Protein AF-A0A7L2A219-F1 (afdb_monomer_lite)

Sequence (289 aa):
SDNMPLPRRRSSFLGQQPSTSTAESSGPPGRRVSVGGGGSLSRPPGVYVGTVPTGGVSSLGTRVSRRALGISSVFLQGLRSSAAAVPLAPGLDKGRGLSYESLNGCLVEYIEKVRALEQVNQELEEHIRVYLDKKAASVGSWGALRESWEAIYHQVGEAVLENARLMLHTENIQACAEDFKDRYENEQPFRKAVEDEINSLYKVIDDANLTKMDLESQIESMKEELTLLSKNHEEDVKVLYKQLAGSQLEELDVPLGSGLDDILEKIRIHWERDIEKNRAETGALLRTK

Secondary structure (DSSP, 8-state):
---PPP-------------------------------------------PPPPP------------------TTTTSS-------PPPP----------HHHHHHHHHHHHHHHHHHHHHHHHHHHHHHHHHHHHHHHHTHHHHHHHHHHHHHHHHHHHHHHHHHHHHHHHHHHHHHHHHHHHHHHHHHHHHHHHHHHHHHHHHHHHHHHHHHHHHHHHHHHHHHHHHHHHHHHHHHHHHHHHHHHHHHHTT-S---S-HHHHHHHHHHHHHHHHHHHHHHHHHHTT--

Structure (mmCIF, N/CA/C/O backbone):
data_AF-A0A7L2A219-F1
#
_entry.id   AF-A0A7L2A219-F1
#
loop_
_atom_site.group_PDB
_atom_site.id
_atom_site.type_symbol
_atom_site.label_atom_id
_atom_site.label_alt_id
_atom_site.label_comp_id
_atom_site.label_asym_id
_atom_site.label_entity_id
_atom_site.label_seq_id
_atom_site.pdbx_PDB_ins_code
_atom_site.Cartn_x
_atom_site.Cartn_y
_atom_site.Cartn_z
_atom_site.occupancy
_atom_site.B_iso_or_equiv
_atom_site.auth_seq_id
_atom_site.auth_comp_id
_atom_site.auth_asym_id
_atom_site.auth_atom_id
_atom_site.pdbx_PDB_model_num
ATOM 1 N N . SER A 1 1 ? 12.551 -53.133 -21.343 1.00 49.19 1 SER A N 1
ATOM 2 C CA . SER A 1 1 ? 13.042 -51.745 -21.233 1.00 49.19 1 SER A CA 1
ATOM 3 C C . SER A 1 1 ? 12.241 -50.880 -22.197 1.00 49.19 1 SER A C 1
ATOM 5 O O . SER A 1 1 ? 12.762 -50.437 -23.206 1.00 49.19 1 SER A O 1
ATOM 7 N N . ASP A 1 2 ? 10.917 -50.815 -22.105 1.00 43.44 2 ASP A N 1
ATOM 8 C CA . ASP A 1 2 ? 10.122 -50.217 -21.022 1.00 43.44 2 ASP A CA 1
ATOM 9 C C . ASP A 1 2 ? 10.663 -48.855 -20.590 1.00 43.44 2 ASP A C 1
ATOM 11 O O . ASP A 1 2 ? 11.493 -48.781 -19.689 1.00 43.44 2 ASP A O 1
ATOM 15 N N . ASN A 1 3 ? 10.159 -47.777 -21.202 1.00 49.41 3 ASN A N 1
ATOM 16 C CA . ASN A 1 3 ? 9.619 -46.708 -20.369 1.00 49.41 3 ASN A CA 1
ATOM 17 C C . ASN A 1 3 ? 8.494 -45.912 -21.051 1.00 49.41 3 ASN A C 1
ATOM 19 O O . ASN A 1 3 ? 8.590 -45.484 -22.199 1.00 49.41 3 ASN A O 1
ATOM 23 N N . MET A 1 4 ? 7.421 -45.791 -20.273 1.00 58.75 4 MET A N 1
ATOM 24 C CA . MET A 1 4 ? 6.066 -45.318 -20.556 1.00 58.75 4 MET A CA 1
ATOM 25 C C . MET A 1 4 ? 5.937 -43.804 -20.828 1.00 58.75 4 MET A C 1
ATOM 27 O O . MET A 1 4 ? 6.770 -43.024 -20.366 1.00 58.75 4 MET A O 1
ATOM 31 N N . PRO A 1 5 ? 4.820 -43.361 -21.444 1.00 54.22 5 PRO A N 1
ATOM 32 C CA . PRO A 1 5 ? 4.354 -41.981 -21.380 1.00 54.22 5 PRO A CA 1
ATOM 33 C C . PRO A 1 5 ? 3.505 -41.756 -20.111 1.00 54.22 5 PRO A C 1
ATOM 35 O O . PRO A 1 5 ? 2.669 -42.590 -19.757 1.00 54.22 5 PRO A O 1
ATOM 38 N N . LEU A 1 6 ? 3.673 -40.620 -19.427 1.00 58.94 6 LEU A N 1
ATOM 39 C CA . LEU A 1 6 ? 2.836 -40.245 -18.279 1.00 58.94 6 LEU A CA 1
ATOM 40 C C . LEU A 1 6 ? 1.664 -39.331 -18.694 1.00 58.94 6 LEU A C 1
ATOM 42 O O . LEU A 1 6 ? 1.884 -38.359 -19.419 1.00 58.94 6 LEU A O 1
ATOM 46 N N . PRO A 1 7 ? 0.429 -39.589 -18.211 1.00 54.53 7 PRO A N 1
ATOM 47 C CA . PRO A 1 7 ? -0.741 -38.750 -18.452 1.00 54.53 7 PRO A CA 1
ATOM 48 C C . PRO A 1 7 ? -1.189 -37.929 -17.219 1.00 54.53 7 PRO A C 1
ATOM 50 O O . PRO A 1 7 ? -0.945 -38.306 -16.078 1.00 54.53 7 PRO A O 1
ATOM 53 N N . ARG A 1 8 ? -2.012 -36.900 -17.500 1.00 43.03 8 ARG A N 1
ATOM 54 C CA . ARG A 1 8 ? -3.036 -36.241 -16.646 1.00 43.03 8 ARG A CA 1
ATOM 55 C C . ARG A 1 8 ? -2.591 -35.410 -15.424 1.00 43.03 8 ARG A C 1
ATOM 57 O O . ARG A 1 8 ? -2.118 -35.949 -14.436 1.00 43.03 8 ARG A O 1
ATOM 64 N N . ARG A 1 9 ? -3.112 -34.172 -15.360 1.00 42.66 9 ARG A N 1
ATOM 65 C CA . ARG A 1 9 ? -4.233 -33.827 -14.451 1.00 42.66 9 ARG A CA 1
ATOM 66 C C . ARG A 1 9 ? -4.946 -32.524 -14.848 1.00 42.66 9 ARG A C 1
ATOM 68 O O . ARG A 1 9 ? -4.354 -31.457 -14.891 1.00 42.66 9 ARG A O 1
ATOM 75 N N . ARG A 1 10 ? -6.254 -32.654 -15.102 1.00 39.31 10 ARG A N 1
ATOM 76 C CA . ARG A 1 10 ? -7.272 -31.605 -14.936 1.00 39.31 10 ARG A CA 1
ATOM 77 C C . ARG A 1 10 ? -7.527 -31.428 -13.436 1.00 39.31 10 ARG A C 1
ATOM 79 O O . ARG A 1 10 ? -7.616 -32.432 -12.729 1.00 39.31 10 ARG A O 1
ATOM 86 N N . SER A 1 11 ? -7.785 -30.202 -12.999 1.00 38.34 11 SER A N 1
ATOM 87 C CA . SER A 1 11 ? -8.568 -29.929 -11.793 1.00 38.34 11 SER A CA 1
ATOM 88 C C . SER A 1 11 ? -9.613 -28.868 -12.111 1.00 38.34 11 SER A C 1
ATOM 90 O O . SER A 1 11 ? -9.296 -27.765 -12.544 1.00 38.34 11 SER A O 1
ATOM 92 N N . SER A 1 12 ? -10.865 -29.260 -11.924 1.00 38.16 12 SER A N 1
ATOM 93 C CA . SER A 1 12 ? -12.080 -28.458 -11.982 1.00 38.16 12 SER A CA 1
ATOM 94 C C . SER A 1 12 ? -12.662 -28.373 -10.572 1.00 38.16 12 SER A C 1
ATOM 96 O O . SER A 1 12 ? -12.840 -29.416 -9.950 1.00 38.16 12 SER A O 1
ATOM 98 N N . PHE A 1 13 ? -12.979 -27.164 -10.120 1.00 39.31 13 PHE A N 1
ATOM 99 C CA . PHE A 1 13 ? -13.828 -26.800 -8.971 1.00 39.31 13 PHE A CA 1
ATOM 100 C C . PHE A 1 13 ? -14.342 -25.394 -9.337 1.00 39.31 13 PHE A C 1
ATOM 102 O O . PHE A 1 13 ? -13.512 -24.531 -9.596 1.00 39.31 13 PHE A O 1
ATOM 109 N N . LEU A 1 14 ? -15.603 -25.083 -9.657 1.00 35.38 14 LEU A N 1
ATOM 110 C CA . LEU A 1 14 ? -16.954 -25.422 -9.176 1.00 35.38 14 LEU A CA 1
ATOM 111 C C . LEU A 1 14 ? -17.318 -24.810 -7.808 1.00 35.38 14 LEU A C 1
ATOM 113 O O . LEU A 1 14 ? -16.774 -25.224 -6.792 1.00 35.38 14 LEU A O 1
ATOM 117 N N . GLY A 1 15 ? -18.312 -23.905 -7.828 1.00 32.81 15 GLY A N 1
ATOM 118 C CA . GLY A 1 15 ? -19.103 -23.428 -6.678 1.00 32.81 15 GLY A CA 1
ATOM 119 C C . GLY A 1 15 ? -18.994 -21.911 -6.466 1.00 32.81 15 GLY A C 1
ATOM 120 O O . GLY A 1 15 ? -17.980 -21.446 -5.976 1.00 32.81 15 GLY A O 1
ATOM 121 N N . GLN A 1 16 ? -19.882 -21.087 -7.032 1.00 35.78 16 GLN A N 1
ATOM 122 C CA . GLN A 1 16 ? -21.224 -20.699 -6.542 1.00 35.78 16 GLN A CA 1
ATOM 123 C C . GLN A 1 16 ? -21.232 -19.350 -5.786 1.00 35.78 16 GLN A C 1
ATOM 125 O O . GLN A 1 16 ? -20.790 -19.238 -4.652 1.00 35.78 16 GLN A O 1
ATOM 130 N N . GLN A 1 17 ? -21.796 -18.344 -6.460 1.00 36.66 17 GLN A N 1
ATOM 131 C CA . GLN A 1 17 ? -22.670 -17.281 -5.919 1.00 36.66 17 GLN A CA 1
ATOM 132 C C . GLN A 1 17 ? -23.952 -17.933 -5.327 1.00 36.66 17 GLN A C 1
ATOM 134 O O . GLN A 1 17 ? -24.254 -19.042 -5.790 1.00 36.66 17 GLN A O 1
ATOM 139 N N . PRO A 1 18 ? -24.748 -17.314 -4.407 1.00 45.62 18 PRO A N 1
ATOM 140 C CA . PRO A 1 18 ? -25.423 -16.031 -4.693 1.00 45.62 18 PRO A CA 1
ATOM 141 C C . PRO A 1 18 ? -25.870 -15.100 -3.521 1.00 45.62 18 PRO A C 1
ATOM 143 O O . PRO A 1 18 ? -26.105 -15.520 -2.397 1.00 45.62 18 PRO A O 1
ATOM 146 N N . SER A 1 19 ? -26.030 -13.815 -3.886 1.00 31.44 19 SER A N 1
ATOM 147 C CA . SER A 1 19 ? -27.040 -12.787 -3.515 1.00 31.44 19 SER A CA 1
ATOM 148 C C . SER A 1 19 ? -27.678 -12.698 -2.113 1.00 31.44 19 SER A C 1
ATOM 150 O O . SER A 1 19 ? -28.357 -13.633 -1.712 1.00 31.44 19 SER A O 1
ATOM 152 N N . THR A 1 20 ? -27.734 -11.471 -1.557 1.00 33.09 20 THR A N 1
ATOM 153 C CA . THR A 1 20 ? -28.973 -10.821 -1.050 1.00 33.09 20 THR A CA 1
ATOM 154 C C . THR A 1 20 ? -28.862 -9.285 -1.008 1.00 33.09 20 THR A C 1
ATOM 156 O O . THR A 1 20 ? -27.789 -8.715 -0.855 1.00 33.09 20 THR A O 1
ATOM 159 N N . SER A 1 21 ? -30.027 -8.667 -1.193 1.00 31.08 21 SER A N 1
ATOM 160 C CA . SER A 1 21 ? -30.441 -7.267 -1.387 1.00 31.08 21 SER A CA 1
ATOM 161 C C . SER A 1 21 ? -30.595 -6.401 -0.126 1.00 31.08 21 SER A C 1
ATOM 163 O O . SER A 1 21 ? -30.898 -6.975 0.910 1.00 31.08 21 SER A O 1
ATOM 165 N N . THR A 1 22 ? -30.576 -5.060 -0.290 1.00 32.56 22 THR A N 1
ATOM 166 C CA . THR A 1 22 ? -31.539 -4.014 0.201 1.00 32.56 22 THR A CA 1
ATOM 167 C C . THR A 1 22 ? -30.892 -2.622 0.010 1.00 32.56 22 THR A C 1
ATOM 169 O O . THR A 1 22 ? -29.730 -2.465 0.361 1.00 32.56 22 THR A O 1
ATOM 172 N N . ALA A 1 23 ? -31.461 -1.685 -0.773 1.00 32.34 23 ALA A N 1
ATOM 173 C CA . ALA A 1 23 ? -32.375 -0.591 -0.352 1.00 32.34 23 ALA A CA 1
ATOM 174 C C . ALA A 1 23 ? -31.781 0.259 0.803 1.00 32.34 23 ALA A C 1
ATOM 176 O O . ALA A 1 23 ? -31.294 -0.315 1.761 1.00 32.34 23 ALA A O 1
ATOM 177 N N . GLU A 1 24 ? -31.756 1.593 0.866 1.00 28.70 24 GLU A N 1
ATOM 178 C CA . GLU A 1 24 ? -32.421 2.723 0.203 1.00 28.70 24 GLU A CA 1
ATOM 179 C C . GLU A 1 24 ? -31.761 4.026 0.754 1.00 28.70 24 GLU A C 1
ATOM 181 O O . GLU A 1 24 ? -30.961 3.964 1.684 1.00 28.70 24 GLU A O 1
ATOM 186 N N . SER A 1 25 ? -32.191 5.199 0.264 1.00 32.38 25 SER A N 1
ATOM 187 C CA . SER A 1 25 ? -32.204 6.498 0.984 1.00 32.38 25 SER A CA 1
ATOM 188 C C . SER A 1 25 ? -30.995 7.464 0.909 1.00 32.38 25 SER A C 1
ATOM 190 O O . SER A 1 25 ? -30.098 7.483 1.743 1.00 32.38 25 SER A O 1
ATOM 192 N N . SER A 1 26 ? -31.096 8.368 -0.076 1.00 31.62 26 SER A N 1
ATOM 193 C CA . SER A 1 26 ? -31.084 9.850 0.010 1.00 31.62 26 SER A CA 1
ATOM 194 C C . SER A 1 26 ? -30.249 10.631 1.046 1.00 31.62 26 SER A C 1
ATOM 196 O O . SER A 1 26 ? -30.453 10.499 2.248 1.00 31.62 26 SER A O 1
ATOM 198 N N . GLY A 1 27 ? -29.552 11.671 0.549 1.00 32.41 27 GLY A N 1
ATOM 199 C CA . GLY A 1 27 ? -29.459 12.988 1.214 1.00 32.41 27 GLY A CA 1
ATOM 200 C C . GLY A 1 27 ? -28.047 13.604 1.331 1.00 32.41 27 GLY A C 1
ATOM 201 O O . GLY A 1 27 ? -27.157 12.926 1.825 1.00 32.41 27 GLY A O 1
ATOM 202 N N . PRO A 1 28 ? -27.812 14.871 0.909 1.00 52.44 28 PRO A N 1
ATOM 203 C CA . PRO A 1 28 ? -26.483 15.505 0.805 1.00 52.44 28 PRO A CA 1
ATOM 204 C C . PRO A 1 28 ? -26.100 16.294 2.082 1.00 52.44 28 PRO A C 1
ATOM 206 O O . PRO A 1 28 ? -26.953 16.493 2.947 1.00 52.44 28 PRO A O 1
ATOM 209 N N . PRO A 1 29 ? -24.850 16.791 2.228 1.00 49.16 29 PRO A N 1
ATOM 210 C CA . PRO A 1 29 ? -24.547 18.185 1.839 1.00 49.16 29 PRO A CA 1
ATOM 211 C C . PRO A 1 29 ? -23.088 18.364 1.327 1.00 49.16 29 PRO A C 1
ATOM 213 O O . PRO A 1 29 ? -22.220 17.532 1.533 1.00 49.16 29 PRO A O 1
ATOM 216 N N . GLY A 1 30 ? -22.740 19.393 0.553 1.00 32.12 30 GLY A N 1
ATOM 217 C CA . GLY A 1 30 ? -22.426 20.710 1.111 1.00 32.12 30 GLY A CA 1
ATOM 218 C C . GLY A 1 30 ? -20.952 21.098 0.908 1.00 32.12 30 GLY A C 1
ATOM 219 O O . GLY A 1 30 ? -20.111 20.868 1.764 1.00 32.12 30 GLY A O 1
ATOM 220 N N . ARG A 1 31 ? -20.666 21.717 -0.242 1.00 33.47 31 ARG A N 1
ATOM 221 C CA . ARG A 1 31 ? -19.820 22.914 -0.438 1.00 33.47 31 ARG A CA 1
ATOM 222 C C . ARG A 1 31 ? -18.781 23.241 0.659 1.00 33.47 31 ARG A C 1
ATOM 224 O O . ARG A 1 31 ? -19.144 23.777 1.703 1.00 33.47 31 ARG A O 1
ATOM 231 N N . ARG A 1 32 ? -17.482 23.152 0.331 1.00 33.84 32 ARG A N 1
ATOM 232 C CA . ARG A 1 32 ? -16.449 24.048 0.890 1.00 33.84 32 ARG A CA 1
ATOM 233 C C . ARG A 1 32 ? -15.456 24.530 -0.162 1.00 33.84 32 ARG A C 1
ATOM 235 O O . ARG A 1 32 ? -15.141 23.856 -1.133 1.00 33.84 32 ARG A O 1
ATOM 242 N N . VAL A 1 33 ? -15.081 25.779 0.066 1.00 34.16 33 VAL A N 1
ATOM 243 C CA . VAL A 1 33 ? -14.368 26.726 -0.782 1.00 34.16 33 VAL A CA 1
ATOM 244 C C . VAL A 1 33 ? -12.855 26.613 -0.572 1.00 34.16 33 VAL A C 1
ATOM 246 O O . VAL A 1 33 ? -12.388 26.311 0.521 1.00 34.16 33 VAL A O 1
ATOM 249 N N . SER A 1 34 ? -12.143 26.896 -1.660 1.00 32.81 34 SER A N 1
ATOM 250 C CA . SER A 1 34 ? -10.712 27.177 -1.812 1.00 32.81 34 SER A CA 1
ATOM 251 C C . SER A 1 34 ? -10.078 28.041 -0.712 1.00 32.81 34 SER A C 1
ATOM 253 O O . SER A 1 34 ? -10.647 29.066 -0.351 1.00 32.81 34 SER A O 1
ATOM 255 N N . VAL A 1 35 ? -8.846 27.709 -0.308 1.00 37.44 35 VAL A N 1
ATOM 256 C CA . VAL A 1 35 ? -7.780 28.677 0.019 1.00 37.44 35 VAL A CA 1
ATOM 257 C C . VAL A 1 35 ? -6.446 28.065 -0.418 1.00 37.44 35 VAL A C 1
ATOM 259 O O . VAL A 1 35 ? -6.169 26.899 -0.148 1.00 37.44 35 VAL A O 1
ATOM 262 N N . GLY A 1 36 ? -5.665 28.855 -1.157 1.00 30.70 36 GLY A N 1
ATOM 263 C CA . GLY A 1 36 ? -4.431 28.443 -1.812 1.00 30.70 36 GLY A CA 1
ATOM 264 C C . GLY A 1 36 ? -3.185 28.402 -0.928 1.00 30.70 36 GLY A C 1
ATOM 265 O O . GLY A 1 36 ? -3.208 28.680 0.266 1.00 30.70 36 GLY A O 1
ATOM 266 N N . GLY A 1 37 ? -2.069 28.097 -1.581 1.00 31.42 37 GLY A N 1
ATOM 267 C CA . GLY A 1 37 ? -0.732 28.182 -1.009 1.00 31.42 37 GLY A CA 1
ATOM 268 C C . GLY A 1 37 ? 0.285 27.731 -2.046 1.00 31.42 37 GLY A C 1
ATOM 269 O O . GLY A 1 37 ? 0.306 26.566 -2.428 1.00 31.42 37 GLY A O 1
ATOM 270 N N . GLY A 1 38 ? 1.053 28.686 -2.567 1.00 32.47 38 GLY A N 1
ATOM 271 C CA . GLY A 1 38 ?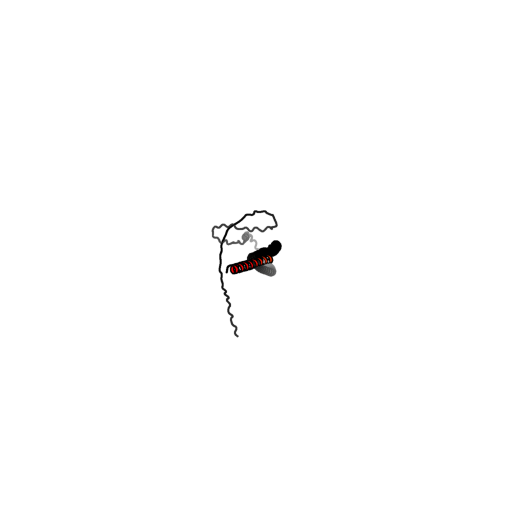 2.017 28.480 -3.639 1.00 32.47 38 GLY A CA 1
ATOM 272 C C . GLY A 1 38 ? 3.182 27.570 -3.252 1.00 32.47 38 GLY A C 1
ATOM 273 O O . GLY A 1 38 ? 3.611 27.515 -2.104 1.00 32.47 38 GLY A O 1
ATOM 274 N N . GLY A 1 39 ? 3.719 26.898 -4.265 1.00 32.38 39 GLY A N 1
ATOM 275 C CA . GLY A 1 39 ? 4.933 26.097 -4.186 1.00 32.38 39 GLY A CA 1
ATOM 276 C C . GLY A 1 39 ? 5.492 25.907 -5.587 1.00 32.38 39 GLY A C 1
ATOM 277 O O . GLY A 1 39 ? 5.216 24.917 -6.253 1.00 32.38 39 GLY A O 1
ATOM 278 N N . SER A 1 40 ? 6.217 26.911 -6.070 1.00 37.50 40 SER A N 1
ATOM 279 C CA . SER A 1 40 ? 6.933 26.889 -7.341 1.00 37.50 40 SER A CA 1
ATOM 280 C C . SER A 1 40 ? 8.267 26.164 -7.180 1.00 37.50 40 SER A C 1
ATOM 282 O O . SER A 1 40 ? 9.183 26.743 -6.599 1.00 37.50 40 SER A O 1
ATOM 284 N N . LEU A 1 41 ? 8.418 24.961 -7.740 1.00 34.66 41 LEU A N 1
ATOM 285 C CA . LEU A 1 41 ? 9.735 24.370 -7.997 1.00 34.66 41 LEU A CA 1
ATOM 286 C C . LEU A 1 41 ? 9.758 23.574 -9.315 1.00 34.66 41 LEU A C 1
ATOM 288 O O . LEU A 1 41 ? 9.002 22.632 -9.520 1.00 34.66 41 LEU A O 1
ATOM 292 N N . SER A 1 42 ? 10.681 24.012 -10.177 1.00 36.31 42 SER A N 1
ATOM 293 C CA . SER A 1 42 ? 11.410 23.304 -11.241 1.00 36.31 42 SER A CA 1
ATOM 294 C C . SER A 1 42 ? 10.656 22.516 -12.323 1.00 36.31 42 SER A C 1
ATOM 296 O O . SER A 1 42 ? 10.141 21.425 -12.091 1.00 36.31 42 SER A O 1
ATOM 298 N N . ARG A 1 43 ? 10.801 22.969 -13.577 1.00 35.28 43 ARG A N 1
ATOM 299 C CA . ARG A 1 43 ? 10.734 22.110 -14.769 1.00 35.28 43 ARG A CA 1
ATOM 300 C C . ARG A 1 43 ? 11.821 22.537 -15.776 1.00 35.28 43 ARG A C 1
ATOM 302 O O . ARG A 1 43 ? 11.860 23.717 -16.119 1.00 35.28 43 ARG A O 1
ATOM 309 N N . PRO A 1 44 ? 12.705 21.633 -16.244 1.00 49.72 44 PRO A N 1
ATOM 310 C CA . PRO A 1 44 ? 13.672 21.937 -17.302 1.00 49.72 44 PRO A CA 1
ATOM 311 C C . PRO A 1 44 ? 12.996 21.944 -18.692 1.00 49.72 44 PRO A C 1
ATOM 313 O O . PRO A 1 44 ? 11.910 21.372 -18.848 1.00 49.72 44 PRO A O 1
ATOM 316 N N . PRO A 1 45 ? 13.596 22.580 -19.718 1.00 42.22 45 PRO A N 1
ATOM 317 C CA . PRO A 1 45 ? 12.965 22.723 -21.024 1.00 42.22 45 PRO A CA 1
ATOM 318 C C . PRO A 1 45 ? 13.067 21.413 -21.818 1.00 42.22 45 PRO A C 1
ATOM 320 O O . PRO A 1 45 ? 14.135 21.018 -22.277 1.00 42.22 45 PRO A O 1
ATOM 323 N N . GLY A 1 46 ? 11.928 20.736 -21.966 1.00 39.06 46 GLY A N 1
ATOM 324 C CA . GLY A 1 46 ? 11.749 19.600 -22.864 1.00 39.06 46 GLY A CA 1
ATOM 325 C C . GLY A 1 46 ? 11.387 20.062 -24.275 1.00 39.06 46 GLY A C 1
ATOM 326 O O . GLY A 1 46 ? 10.572 20.966 -24.457 1.00 39.06 46 GLY A O 1
ATOM 327 N N . VAL A 1 47 ? 12.019 19.421 -25.253 1.00 42.97 47 VAL A N 1
ATOM 328 C CA . VAL A 1 47 ? 11.864 19.597 -26.698 1.00 42.97 47 VAL A CA 1
ATOM 329 C C . VAL A 1 47 ? 10.396 19.496 -27.126 1.00 42.97 47 VAL A C 1
ATOM 331 O O . VAL A 1 47 ? 9.669 18.583 -26.741 1.00 42.97 47 VAL A O 1
ATOM 334 N N . TYR A 1 48 ? 9.982 20.455 -27.950 1.00 37.84 48 TYR A N 1
ATOM 335 C CA . TYR A 1 48 ? 8.669 20.536 -28.577 1.00 37.84 48 TYR A CA 1
ATOM 336 C C . TYR A 1 48 ? 8.483 19.382 -29.576 1.00 37.84 48 TYR A C 1
ATOM 338 O O . TYR A 1 48 ? 9.099 19.373 -30.641 1.00 37.84 48 TYR A O 1
ATOM 346 N N . VAL A 1 49 ? 7.628 18.414 -29.243 1.00 39.12 49 VAL A N 1
ATOM 347 C CA . VAL A 1 49 ? 7.076 17.438 -30.194 1.00 39.12 49 VAL A CA 1
ATOM 348 C C . VAL A 1 49 ? 5.604 17.791 -30.365 1.00 39.12 49 VAL A C 1
ATOM 350 O O . VAL A 1 49 ? 4.811 17.654 -29.437 1.00 39.12 49 VAL A O 1
ATOM 353 N N . GLY A 1 50 ? 5.273 18.341 -31.534 1.00 38.38 50 GLY A N 1
ATOM 354 C CA . GLY A 1 50 ? 3.934 18.818 -31.860 1.00 38.38 50 GLY A CA 1
ATOM 355 C C . GLY A 1 50 ? 2.901 17.693 -31.836 1.00 38.38 50 GLY A C 1
ATOM 356 O O . GLY A 1 50 ? 3.089 16.645 -32.452 1.00 38.38 50 GLY A O 1
ATOM 357 N N . THR A 1 51 ? 1.801 17.935 -31.130 1.00 43.16 51 THR A N 1
ATOM 358 C CA . THR A 1 51 ? 0.594 17.117 -31.176 1.00 43.16 51 THR A CA 1
ATOM 359 C C . THR A 1 51 ? -0.294 17.519 -32.356 1.00 43.16 51 THR A C 1
ATOM 361 O O . THR A 1 51 ? -0.340 18.666 -32.798 1.00 43.16 51 THR A O 1
ATOM 364 N N . VAL A 1 52 ? -0.967 16.500 -32.878 1.00 44.59 52 VAL A N 1
ATOM 365 C CA . VAL A 1 52 ? -1.877 16.462 -34.029 1.00 44.59 52 VAL A CA 1
ATOM 366 C C . VAL A 1 52 ? -3.109 17.358 -33.832 1.00 44.59 52 VAL A C 1
ATOM 368 O O . VAL A 1 52 ? -3.664 17.365 -32.734 1.00 44.59 52 VAL A O 1
ATOM 371 N N . PRO A 1 53 ? -3.652 17.990 -34.891 1.00 43.16 53 PRO A N 1
ATOM 372 C CA . PRO A 1 53 ? -5.071 18.278 -34.962 1.00 43.16 53 PRO A CA 1
ATOM 373 C C . PRO A 1 53 ? -5.794 17.196 -35.771 1.00 43.16 53 PRO A C 1
ATOM 375 O O . PRO A 1 53 ? -5.515 16.929 -36.940 1.00 43.16 53 PRO A O 1
ATOM 378 N N . THR A 1 54 ? -6.738 16.569 -35.084 1.00 45.47 54 THR A N 1
ATOM 379 C CA . THR A 1 54 ? -7.780 15.686 -35.593 1.00 45.47 54 THR A CA 1
ATOM 380 C C . THR A 1 54 ? -8.687 16.463 -36.552 1.00 45.47 54 THR A C 1
ATOM 382 O O . THR A 1 54 ? -9.215 17.511 -36.191 1.00 45.47 54 THR A O 1
ATOM 385 N N . GLY A 1 55 ? -8.894 15.947 -37.763 1.00 35.34 55 GLY A N 1
ATOM 386 C CA . GLY A 1 55 ? -9.822 16.520 -38.742 1.00 35.34 55 GLY A CA 1
ATOM 387 C C . GLY A 1 55 ? -9.681 15.829 -40.092 1.00 35.34 55 GLY A C 1
ATOM 388 O O . GLY A 1 55 ? -8.782 16.146 -40.863 1.00 35.34 55 GLY A O 1
ATOM 389 N N . GLY A 1 56 ? -10.519 14.824 -40.349 1.00 37.81 56 GLY A N 1
ATOM 390 C CA . GLY A 1 56 ? -10.475 14.038 -41.579 1.00 37.81 56 GLY A CA 1
ATOM 391 C C . GLY A 1 56 ? -11.158 14.723 -42.759 1.00 37.81 56 GLY A C 1
ATOM 392 O O . GLY A 1 56 ? -12.149 15.404 -42.549 1.00 37.81 56 GLY A O 1
ATOM 393 N N . VAL A 1 57 ? -10.664 14.460 -43.975 1.00 35.22 57 VAL A N 1
ATOM 394 C CA . VAL A 1 57 ? -11.441 14.071 -45.168 1.00 35.22 57 VAL A CA 1
ATOM 395 C C . VAL A 1 57 ? -10.505 13.280 -46.098 1.00 35.22 57 VAL A C 1
ATOM 397 O O . VAL A 1 57 ? -9.343 13.629 -46.289 1.00 35.22 57 VAL A O 1
ATOM 400 N N . SER A 1 58 ? -11.041 12.191 -46.640 1.00 39.78 58 SER A N 1
ATOM 401 C CA . SER A 1 58 ? -10.596 11.347 -47.752 1.00 39.78 58 SER A CA 1
ATOM 402 C C . SER A 1 58 ? -9.578 11.928 -48.746 1.00 39.78 58 SER A C 1
ATOM 404 O O . SER A 1 58 ? -9.795 12.989 -49.322 1.00 39.78 58 SER A O 1
ATOM 406 N N . SER A 1 59 ? -8.549 11.145 -49.090 1.00 39.66 59 SER A N 1
ATOM 407 C CA . SER A 1 59 ? -8.134 10.900 -50.487 1.00 39.66 59 SER A CA 1
ATOM 408 C C . SER A 1 59 ? -6.957 9.922 -50.567 1.00 39.66 59 SER A C 1
ATOM 410 O O . SER A 1 59 ? -6.062 9.906 -49.725 1.00 39.66 59 SER A O 1
ATOM 412 N N . LEU A 1 60 ? -7.005 9.069 -51.593 1.00 49.38 60 LEU A N 1
ATOM 413 C CA . LEU A 1 60 ? -5.986 8.095 -51.969 1.00 49.38 60 LEU A CA 1
ATOM 414 C C . LEU A 1 60 ? -4.591 8.729 -52.093 1.00 49.38 60 LEU A C 1
ATOM 416 O O . LEU A 1 60 ? -4.434 9.773 -52.721 1.00 49.38 60 LEU A O 1
ATOM 420 N N . GLY A 1 61 ? -3.560 8.025 -51.619 1.00 40.38 61 GLY A N 1
ATOM 421 C CA . GLY A 1 61 ? -2.185 8.328 -52.011 1.00 40.38 61 GLY A CA 1
ATOM 422 C C . GLY A 1 61 ? -1.134 7.739 -51.082 1.00 40.38 61 GLY A C 1
ATOM 423 O O . GLY A 1 61 ? -0.710 8.379 -50.124 1.00 40.38 61 GLY A O 1
ATOM 424 N N . THR A 1 62 ? -0.647 6.542 -51.406 1.00 47.84 62 THR A N 1
ATOM 425 C CA . THR A 1 62 ? 0.643 6.020 -50.936 1.00 47.84 62 THR A CA 1
ATOM 426 C C . THR A 1 62 ? 1.746 7.049 -51.194 1.00 47.84 62 THR A C 1
ATOM 428 O O . THR A 1 62 ? 2.192 7.226 -52.329 1.00 47.84 62 THR A O 1
ATOM 431 N N . ARG A 1 63 ? 2.216 7.726 -50.142 1.00 43.06 63 ARG A N 1
ATOM 432 C CA . ARG A 1 63 ? 3.413 8.569 -50.207 1.00 43.06 63 ARG A CA 1
ATOM 433 C C . ARG A 1 63 ? 4.649 7.683 -50.107 1.00 43.06 63 ARG A C 1
ATOM 435 O O . ARG A 1 63 ? 5.176 7.433 -49.030 1.00 43.06 63 ARG A O 1
ATOM 442 N N . VAL A 1 64 ? 5.115 7.211 -51.260 1.00 39.47 64 VAL A N 1
ATOM 443 C CA . VAL A 1 64 ? 6.467 6.667 -51.398 1.00 39.47 64 VAL A CA 1
ATOM 444 C C . VAL A 1 64 ? 7.440 7.835 -51.252 1.00 39.47 64 VAL A C 1
ATOM 446 O O . VAL A 1 64 ? 7.554 8.682 -52.137 1.00 39.47 64 VAL A O 1
ATOM 449 N N . SER A 1 65 ? 8.137 7.885 -50.120 1.00 39.06 65 SER A N 1
ATOM 450 C CA . SER A 1 65 ? 9.262 8.791 -49.904 1.00 39.06 65 SER A CA 1
ATOM 451 C C . SER A 1 65 ? 10.438 8.328 -50.766 1.00 39.06 65 SER A C 1
ATOM 453 O O . SER A 1 65 ? 11.251 7.503 -50.355 1.00 39.06 65 SER A O 1
ATOM 455 N N . ARG A 1 66 ? 10.514 8.818 -52.007 1.00 42.62 66 ARG A N 1
ATOM 456 C CA . ARG A 1 66 ? 11.738 8.717 -52.806 1.00 42.62 66 ARG A CA 1
ATOM 457 C C . ARG A 1 66 ? 12.646 9.865 -52.383 1.00 42.62 66 ARG A C 1
ATOM 459 O O . ARG A 1 66 ? 12.537 10.967 -52.914 1.00 42.62 66 ARG A O 1
ATOM 466 N N . ARG A 1 67 ? 13.560 9.610 -51.441 1.00 42.62 67 ARG A N 1
ATOM 467 C CA . ARG A 1 67 ? 14.797 10.398 -51.387 1.00 42.62 67 ARG A CA 1
ATOM 468 C C . ARG A 1 67 ? 15.506 10.155 -52.716 1.00 42.62 67 ARG A C 1
ATOM 470 O O . ARG A 1 67 ? 16.070 9.086 -52.929 1.00 42.62 67 ARG A O 1
ATOM 477 N N . ALA A 1 68 ? 15.402 11.113 -53.631 1.00 45.03 68 ALA A N 1
ATOM 478 C CA . ALA A 1 68 ? 16.247 11.157 -54.807 1.00 45.03 68 ALA A CA 1
ATOM 479 C C . ALA A 1 68 ? 17.695 11.227 -54.310 1.00 45.03 68 ALA A C 1
ATOM 481 O O . ALA A 1 68 ? 18.093 12.198 -53.667 1.00 45.03 68 ALA A O 1
ATOM 482 N N . LEU A 1 69 ? 18.452 10.155 -54.539 1.00 50.28 69 LEU A N 1
ATOM 483 C CA . LEU A 1 69 ? 19.896 10.171 -54.386 1.00 50.28 69 LEU A CA 1
ATOM 484 C C . LEU A 1 69 ? 20.415 11.218 -55.369 1.00 50.28 69 LEU A C 1
ATOM 486 O O . LEU A 1 69 ? 20.319 11.045 -56.583 1.00 50.28 69 LEU A O 1
ATOM 490 N N . GLY A 1 70 ? 20.873 12.342 -54.823 1.00 42.75 70 GLY A N 1
ATOM 491 C CA . GLY A 1 70 ? 21.503 13.413 -55.572 1.00 42.75 70 GLY A CA 1
ATOM 492 C C . GLY A 1 70 ? 22.789 12.902 -56.202 1.00 42.75 70 GLY A C 1
ATOM 493 O O . GLY A 1 70 ? 23.838 12.896 -55.567 1.00 42.75 70 GLY A O 1
ATOM 494 N N . ILE A 1 71 ? 22.700 12.480 -57.459 1.00 50.84 71 ILE A N 1
ATOM 495 C CA . ILE A 1 71 ? 23.852 12.390 -58.346 1.00 50.84 71 ILE A CA 1
ATOM 496 C C . ILE A 1 71 ? 23.968 13.784 -58.957 1.00 50.84 71 ILE A C 1
ATOM 498 O O . ILE A 1 71 ? 23.068 14.241 -59.662 1.00 50.84 71 ILE A O 1
ATOM 502 N N . SER A 1 72 ? 25.008 14.517 -58.569 1.00 42.72 72 SER A N 1
ATOM 503 C CA . SER A 1 72 ? 25.167 15.922 -58.922 1.00 42.72 72 SER A CA 1
ATOM 504 C C . SER A 1 72 ? 25.233 16.103 -60.444 1.00 42.72 72 SER A C 1
ATOM 506 O O . SER A 1 72 ? 25.979 15.429 -61.157 1.00 42.72 72 SER A O 1
ATOM 508 N N . SER A 1 73 ? 24.452 17.055 -60.954 1.00 50.03 73 SER A N 1
ATOM 509 C CA . SER A 1 73 ? 24.353 17.395 -62.377 1.00 50.03 73 SER A CA 1
ATOM 510 C C . SER A 1 73 ? 25.572 18.159 -62.917 1.00 50.03 73 SER A C 1
ATOM 512 O O . SER A 1 73 ? 25.454 18.912 -63.879 1.00 50.03 73 SER A O 1
ATOM 514 N N . VAL A 1 74 ? 26.742 18.005 -62.297 1.00 56.31 74 VAL A N 1
ATOM 515 C CA . VAL A 1 74 ? 28.011 18.606 -62.747 1.00 56.31 74 VAL A CA 1
ATOM 516 C C . VAL A 1 74 ? 28.938 17.587 -63.412 1.00 56.31 74 VAL A C 1
ATOM 518 O O . VAL A 1 74 ? 29.901 17.980 -64.060 1.00 56.31 74 VAL A O 1
ATOM 521 N N . PHE A 1 75 ? 28.627 16.287 -63.343 1.00 46.78 75 PHE A N 1
ATOM 522 C CA . PHE A 1 75 ? 29.486 15.238 -63.910 1.00 46.78 75 PHE A CA 1
ATOM 523 C C . PHE A 1 75 ? 29.308 15.012 -65.427 1.00 46.78 75 PHE A C 1
ATOM 525 O O . PHE A 1 75 ? 30.171 14.423 -66.067 1.00 46.78 75 PHE A O 1
ATOM 532 N N . LEU A 1 76 ? 28.234 15.523 -66.042 1.00 49.41 76 LEU A N 1
ATOM 533 C CA . LEU A 1 76 ? 27.972 15.359 -67.485 1.00 49.41 76 LEU A CA 1
ATOM 534 C C . LEU A 1 76 ? 28.356 16.577 -68.347 1.00 49.41 76 LEU A C 1
ATOM 536 O O . LEU A 1 76 ? 28.252 16.516 -69.568 1.00 49.41 76 LEU A O 1
ATOM 540 N N . GLN A 1 77 ? 28.864 17.656 -67.743 1.00 47.34 77 GLN A N 1
ATOM 541 C CA . GLN A 1 77 ? 29.284 18.868 -68.466 1.00 47.34 77 GLN A CA 1
ATOM 542 C C . GLN A 1 77 ? 30.764 18.825 -68.920 1.00 47.34 77 GLN A C 1
ATOM 544 O O . GLN A 1 77 ? 31.226 19.740 -69.596 1.00 47.34 77 GLN A O 1
ATOM 549 N N . GLY A 1 78 ? 31.516 17.776 -68.558 1.00 48.06 78 GLY A N 1
ATOM 550 C CA . GLY A 1 78 ? 32.964 17.668 -68.799 1.00 48.06 78 GLY A CA 1
ATOM 551 C C . GLY A 1 78 ? 33.391 16.988 -70.106 1.00 48.06 78 GLY A C 1
ATOM 552 O O . GLY A 1 78 ? 34.575 16.989 -70.423 1.00 48.06 78 GLY A O 1
ATOM 553 N N . LEU A 1 79 ? 32.463 16.425 -70.889 1.00 52.00 79 LEU A N 1
ATOM 554 C CA . LEU A 1 79 ? 32.771 15.702 -72.135 1.00 52.00 79 LEU A CA 1
ATOM 555 C C . LEU A 1 79 ? 32.435 16.515 -73.394 1.00 52.00 79 LEU A C 1
ATOM 557 O O . LEU A 1 79 ? 31.883 15.999 -74.363 1.00 52.00 79 LEU A O 1
ATOM 561 N N . ARG A 1 80 ? 32.790 17.803 -73.407 1.00 41.88 80 ARG A N 1
ATOM 562 C CA . ARG A 1 80 ? 32.998 18.538 -74.662 1.00 41.88 80 ARG A CA 1
ATOM 563 C C . ARG A 1 80 ? 34.492 18.607 -74.931 1.00 41.88 80 ARG A C 1
ATOM 565 O O . ARG A 1 80 ? 35.161 19.563 -74.558 1.00 41.88 80 ARG A O 1
ATOM 572 N N . SER A 1 81 ? 35.001 17.570 -75.589 1.00 39.81 81 SER A N 1
ATOM 573 C CA . SER A 1 81 ? 36.289 17.621 -76.269 1.00 39.81 81 SER A CA 1
ATOM 574 C C . SER A 1 81 ? 36.256 18.752 -77.294 1.00 39.81 81 SER A C 1
ATOM 576 O O . SER A 1 81 ? 35.580 18.669 -78.318 1.00 39.81 81 SER A O 1
ATOM 578 N N . SER A 1 82 ? 36.985 19.826 -77.012 1.00 43.19 82 SER A N 1
ATOM 579 C CA . SER A 1 82 ? 37.394 20.811 -78.003 1.00 43.19 82 SER A CA 1
ATOM 580 C C . SER A 1 82 ? 38.382 20.139 -78.956 1.00 43.19 82 SER A C 1
ATOM 582 O O . SER A 1 82 ? 39.585 20.112 -78.703 1.00 43.19 82 SER A O 1
ATOM 584 N N . ALA A 1 83 ? 37.874 19.556 -80.041 1.00 38.94 83 ALA A N 1
ATOM 585 C CA . ALA A 1 83 ? 38.697 19.220 -81.192 1.00 38.94 83 ALA A CA 1
ATOM 586 C C . ALA A 1 83 ? 39.135 20.540 -81.845 1.00 38.94 83 ALA A C 1
ATOM 588 O O . ALA A 1 83 ? 38.413 21.124 -82.651 1.00 38.94 83 ALA A O 1
ATOM 589 N N . ALA A 1 84 ? 40.298 21.053 -81.439 1.00 45.00 84 ALA A N 1
ATOM 590 C CA . ALA A 1 84 ? 40.989 22.082 -82.196 1.00 45.00 84 ALA A CA 1
ATOM 591 C C . ALA A 1 84 ? 41.436 21.445 -83.516 1.00 45.00 84 ALA A C 1
ATOM 593 O O . ALA A 1 84 ? 42.216 20.492 -83.524 1.00 45.00 84 ALA A O 1
ATOM 594 N N . ALA A 1 85 ? 40.884 21.936 -84.624 1.00 43.75 85 ALA A N 1
ATOM 595 C CA . ALA A 1 85 ? 41.301 21.549 -85.959 1.00 43.75 85 ALA A CA 1
ATOM 596 C C . ALA A 1 85 ? 42.801 21.842 -86.113 1.00 43.75 85 ALA A C 1
ATOM 598 O O . ALA A 1 85 ? 43.227 22.995 -86.061 1.00 43.75 85 ALA A O 1
ATOM 599 N N . VAL A 1 86 ? 43.596 20.786 -86.274 1.00 50.91 86 VAL A N 1
ATOM 600 C CA . VAL A 1 86 ? 44.999 20.882 -86.678 1.00 50.91 86 VAL A CA 1
ATOM 601 C C . VAL A 1 86 ? 45.022 21.459 -88.098 1.00 50.91 86 VAL A C 1
ATOM 603 O O . VAL A 1 86 ? 44.412 20.860 -88.988 1.00 50.91 86 VAL A O 1
ATOM 606 N N . PRO A 1 87 ? 45.673 22.610 -88.350 1.00 49.91 87 PRO A N 1
ATOM 607 C CA . PRO A 1 87 ? 45.813 23.107 -89.703 1.00 49.91 87 PRO A CA 1
ATOM 608 C C . PRO A 1 87 ? 46.785 22.214 -90.475 1.00 49.91 87 PRO A C 1
ATOM 610 O O . PRO A 1 87 ? 47.870 21.869 -90.009 1.00 49.91 87 PRO A O 1
ATOM 613 N N . LEU A 1 88 ? 46.332 21.836 -91.665 1.00 45.69 88 LEU A N 1
ATOM 614 C CA . LEU A 1 88 ? 47.044 21.090 -92.689 1.00 45.69 88 LEU A CA 1
ATOM 615 C C . LEU A 1 88 ? 48.424 21.715 -92.968 1.00 45.69 88 LEU A C 1
ATOM 617 O O . LEU A 1 88 ? 48.534 22.910 -93.240 1.00 45.69 88 LEU A O 1
ATOM 621 N N . ALA A 1 89 ? 49.466 20.889 -92.908 1.00 51.34 89 ALA A N 1
ATOM 622 C CA . ALA A 1 89 ? 50.837 21.260 -93.234 1.00 51.34 89 ALA A CA 1
ATOM 623 C C . ALA A 1 89 ? 50.987 21.709 -94.702 1.00 51.34 89 ALA A C 1
ATOM 625 O O . ALA A 1 89 ? 50.446 21.048 -95.592 1.00 51.34 89 ALA A O 1
ATOM 626 N N . PRO A 1 90 ? 51.805 22.737 -94.989 1.00 48.94 90 PRO A N 1
ATOM 627 C CA . PRO A 1 90 ? 52.406 22.919 -96.299 1.00 48.94 90 PRO A CA 1
ATOM 628 C C . PRO A 1 90 ? 53.923 22.704 -96.215 1.00 48.94 90 PRO A C 1
ATOM 630 O O . PRO A 1 90 ? 54.590 23.247 -95.338 1.00 48.94 90 PRO A O 1
ATOM 633 N N . GLY A 1 91 ? 54.485 21.951 -97.158 1.00 40.81 91 GLY A N 1
ATOM 634 C CA . GLY A 1 91 ? 55.935 21.950 -97.372 1.00 40.81 91 GLY A CA 1
ATOM 635 C C . GLY A 1 91 ? 56.538 20.580 -97.622 1.00 40.81 91 GLY A C 1
ATOM 636 O O . GLY A 1 91 ? 57.409 20.141 -96.880 1.00 40.81 91 GLY A O 1
ATOM 637 N N . LEU A 1 92 ? 56.110 19.925 -98.701 1.00 52.78 92 LEU A N 1
ATOM 638 C CA . LEU A 1 92 ? 57.002 19.027 -99.421 1.00 52.78 92 LEU A CA 1
ATOM 639 C C . LEU A 1 92 ? 58.036 19.919 -100.112 1.00 52.78 92 LEU A C 1
ATOM 641 O O . LEU A 1 92 ? 57.715 20.543 -101.121 1.00 52.78 92 LEU A O 1
ATOM 645 N N . ASP A 1 93 ? 59.246 20.015 -99.568 1.00 44.28 93 ASP A N 1
ATOM 646 C CA . ASP A 1 93 ? 60.334 20.630 -100.312 1.00 44.28 93 ASP A CA 1
ATOM 647 C C . ASP A 1 93 ? 61.669 19.925 -100.052 1.00 44.28 93 ASP A C 1
ATOM 649 O O . ASP A 1 93 ? 62.118 19.765 -98.919 1.00 44.28 93 ASP A O 1
ATOM 653 N N . LYS A 1 94 ? 62.297 19.565 -101.175 1.00 44.09 94 LYS A N 1
ATOM 654 C CA . LYS A 1 94 ? 63.700 19.169 -101.363 1.00 44.09 94 LYS A CA 1
ATOM 655 C C . LYS A 1 94 ? 64.075 17.729 -101.028 1.00 44.09 94 LYS A C 1
ATOM 657 O O . LYS A 1 94 ? 64.734 17.415 -100.043 1.00 44.09 94 LYS A O 1
ATOM 662 N N . GLY A 1 95 ? 63.839 16.886 -102.030 1.00 47.12 95 GLY A N 1
ATOM 663 C CA . GLY A 1 95 ? 64.748 15.790 -102.324 1.00 47.12 95 GLY A CA 1
ATOM 664 C C . GLY A 1 95 ? 66.165 16.298 -102.618 1.00 47.12 95 GLY A C 1
ATOM 665 O O . GLY A 1 95 ? 66.383 17.114 -103.513 1.00 47.12 95 GLY A O 1
ATOM 666 N N . ARG A 1 96 ? 67.133 15.756 -101.885 1.00 44.94 96 ARG A N 1
ATOM 667 C CA . ARG A 1 96 ? 68.461 15.373 -102.380 1.00 44.94 96 ARG A CA 1
ATOM 668 C C . ARG A 1 96 ? 68.834 14.093 -101.638 1.00 44.94 96 ARG A C 1
ATOM 670 O O . ARG A 1 96 ? 68.542 13.987 -100.454 1.00 44.94 96 ARG A O 1
ATOM 677 N N . GLY A 1 97 ? 69.387 13.117 -102.357 1.00 52.78 97 GLY A N 1
ATOM 678 C CA . GLY A 1 97 ? 69.605 11.752 -101.881 1.00 52.78 97 GLY A CA 1
ATOM 679 C C . GLY A 1 97 ? 70.177 11.687 -100.468 1.00 52.78 97 GLY A C 1
ATOM 680 O O . GLY A 1 97 ? 71.328 12.051 -100.240 1.00 52.78 97 GLY A O 1
ATOM 681 N N . LEU A 1 98 ? 69.359 11.201 -99.536 1.00 51.25 98 LEU A N 1
ATOM 682 C CA . LEU A 1 98 ? 69.829 10.715 -98.253 1.00 51.25 98 LEU A CA 1
ATOM 683 C C . LEU A 1 98 ? 70.689 9.492 -98.566 1.00 51.25 98 LEU A C 1
ATOM 685 O O . LEU A 1 98 ? 70.165 8.442 -98.941 1.00 51.25 98 LEU A O 1
ATOM 689 N N . SER A 1 99 ? 72.014 9.662 -98.493 1.00 58.16 99 SER A N 1
ATOM 690 C CA . SER A 1 99 ? 72.959 8.543 -98.486 1.00 58.16 99 SER A CA 1
ATOM 691 C C . SER A 1 99 ? 72.410 7.495 -97.521 1.00 58.16 99 SER A C 1
ATOM 693 O O . SER A 1 99 ? 71.941 7.864 -96.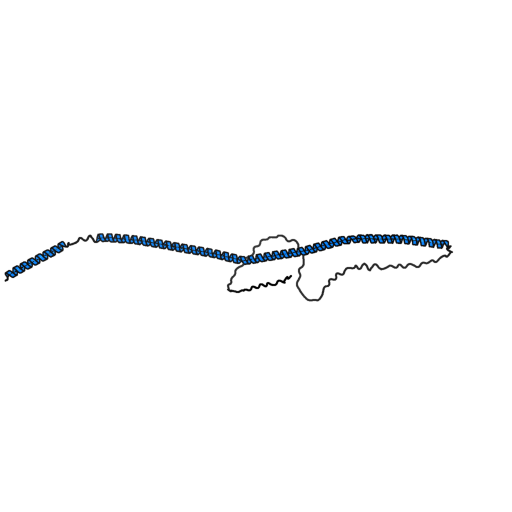440 1.00 58.16 99 SER A O 1
ATOM 695 N N . TYR A 1 100 ? 72.424 6.222 -97.916 1.00 60.91 100 TYR A N 1
ATOM 696 C CA . TYR A 1 100 ? 71.903 5.082 -97.147 1.00 60.91 100 TYR A CA 1
ATOM 697 C C . TYR A 1 100 ? 72.311 5.133 -95.659 1.00 60.91 100 TYR A C 1
ATOM 699 O O . TYR A 1 100 ? 71.548 4.748 -94.781 1.00 60.91 100 TYR A O 1
ATOM 707 N N . GLU A 1 101 ? 73.469 5.726 -95.370 1.00 70.44 101 GLU A N 1
ATOM 708 C CA . GLU A 1 101 ? 74.018 6.000 -94.040 1.00 70.44 101 GLU A CA 1
ATOM 709 C C . GLU A 1 101 ? 73.169 6.956 -93.175 1.00 70.44 101 GLU A C 1
ATOM 711 O O . GLU A 1 101 ? 73.010 6.716 -91.984 1.00 70.44 101 GLU A O 1
ATOM 716 N N . SER A 1 102 ? 72.573 8.006 -93.748 1.00 71.88 102 SER A N 1
ATOM 717 C CA . SER A 1 102 ? 71.716 8.968 -93.026 1.00 71.88 102 SER A CA 1
ATOM 718 C C . SER A 1 102 ? 70.328 8.408 -92.695 1.00 71.88 102 SER A C 1
ATOM 720 O O . SER A 1 102 ? 69.787 8.675 -91.624 1.00 71.88 102 SER A O 1
ATOM 722 N N . LEU A 1 103 ? 69.778 7.567 -93.579 1.00 74.50 103 LEU A N 1
ATOM 723 C CA . LEU A 1 103 ? 68.553 6.811 -93.310 1.00 74.50 103 LEU A CA 1
ATOM 724 C C . LEU A 1 103 ? 68.807 5.750 -92.232 1.00 74.50 103 LEU A C 1
ATOM 726 O O . LEU A 1 103 ? 67.996 5.578 -91.326 1.00 74.50 103 LEU A O 1
ATOM 730 N N . ASN A 1 104 ? 69.956 5.076 -92.310 1.00 78.12 104 ASN A N 1
ATOM 731 C CA . ASN A 1 104 ? 70.384 4.120 -91.299 1.00 78.12 104 ASN A CA 1
ATOM 732 C C . ASN A 1 104 ? 70.610 4.802 -89.934 1.00 78.12 104 ASN A C 1
ATOM 734 O O . ASN A 1 104 ? 70.212 4.251 -88.915 1.00 78.12 104 ASN A O 1
ATOM 738 N N . GLY A 1 105 ? 71.147 6.028 -89.904 1.00 81.62 105 GLY A N 1
ATOM 739 C CA . GLY A 1 105 ? 71.236 6.845 -88.686 1.00 81.62 105 GLY A CA 1
ATOM 740 C C . GLY A 1 105 ? 69.865 7.168 -88.082 1.00 81.62 105 GLY A C 1
ATOM 741 O O . GLY A 1 105 ? 69.650 6.953 -86.894 1.00 81.62 105 GLY A O 1
ATOM 742 N N . CYS A 1 106 ? 68.898 7.568 -88.913 1.00 83.38 106 CYS A N 1
ATOM 743 C CA . CYS A 1 106 ? 67.522 7.818 -88.472 1.00 83.38 106 CYS A CA 1
ATOM 744 C C . CYS A 1 106 ? 66.834 6.551 -87.920 1.00 83.38 106 CYS A C 1
ATOM 746 O O . CYS A 1 106 ? 66.091 6.614 -86.940 1.00 83.38 106 CYS A O 1
ATOM 748 N N . LEU A 1 107 ? 67.105 5.381 -88.512 1.00 89.06 107 LEU A N 1
ATOM 749 C CA . LEU A 1 107 ? 66.598 4.099 -88.016 1.00 89.06 107 LEU A CA 1
ATOM 750 C C . LEU A 1 107 ? 67.203 3.730 -86.653 1.00 89.06 107 LEU A C 1
ATOM 752 O O . LEU A 1 107 ? 66.477 3.264 -85.776 1.00 89.06 107 LEU A O 1
ATOM 756 N N . VAL A 1 108 ? 68.506 3.955 -86.458 1.00 88.50 108 VAL A N 1
ATOM 757 C CA . VAL A 1 108 ? 69.179 3.727 -85.168 1.00 88.50 108 VAL A CA 1
ATOM 758 C C . VAL A 1 108 ? 68.599 4.641 -84.084 1.00 88.50 108 VAL A C 1
ATOM 760 O O . VAL A 1 108 ? 68.210 4.139 -83.031 1.00 88.50 108 VAL A O 1
ATOM 763 N N . GLU A 1 109 ? 68.424 5.935 -84.365 1.00 89.56 109 GLU A N 1
ATOM 764 C CA . GLU A 1 109 ? 67.788 6.888 -83.438 1.00 89.56 109 GLU A CA 1
ATOM 765 C C . GLU A 1 109 ? 66.349 6.481 -83.075 1.00 89.56 109 GLU A C 1
ATOM 767 O O . GLU A 1 109 ? 65.928 6.590 -81.921 1.00 89.56 109 GLU A O 1
ATOM 772 N N . TYR A 1 110 ? 65.576 5.974 -84.042 1.00 93.06 110 TYR A N 1
ATOM 773 C CA . TYR A 1 110 ? 64.229 5.468 -83.781 1.00 93.06 110 TYR A CA 1
ATOM 774 C C . TYR A 1 110 ? 64.247 4.232 -82.873 1.00 93.06 110 TYR A C 1
ATOM 776 O O . TYR A 1 110 ? 63.463 4.165 -81.927 1.00 93.06 110 TYR A O 1
ATOM 784 N N . ILE A 1 111 ? 65.156 3.281 -83.109 1.00 93.38 111 ILE A N 1
ATOM 785 C CA . ILE A 1 111 ? 65.316 2.086 -82.266 1.00 93.38 111 ILE A CA 1
ATOM 786 C C . ILE A 1 111 ? 65.720 2.476 -80.839 1.00 93.38 111 ILE A C 1
ATOM 788 O O . ILE A 1 111 ? 65.173 1.932 -79.881 1.00 93.38 111 ILE A O 1
ATOM 792 N N . GLU A 1 112 ? 66.638 3.427 -80.675 1.00 92.88 112 GLU A N 1
ATOM 793 C CA . GLU A 1 112 ? 67.034 3.943 -79.360 1.00 92.88 112 GLU A CA 1
ATOM 794 C C . GLU A 1 112 ? 65.865 4.621 -78.643 1.00 92.88 112 GLU A C 1
ATOM 796 O O . GLU A 1 112 ? 65.639 4.373 -77.458 1.00 92.88 112 GLU A O 1
ATOM 801 N N . LYS A 1 113 ? 65.057 5.405 -79.366 1.00 94.19 113 LYS A N 1
ATOM 802 C CA . LYS A 1 113 ? 63.854 6.033 -78.812 1.00 94.19 113 LYS A CA 1
ATOM 803 C C . LYS A 1 113 ? 62.792 5.011 -78.414 1.00 94.19 113 LYS A C 1
ATOM 805 O O . LYS A 1 113 ? 62.167 5.178 -77.370 1.00 94.19 113 LYS A O 1
ATOM 810 N N . VAL A 1 114 ? 62.589 3.963 -79.210 1.00 95.50 114 VAL A N 1
ATOM 811 C CA . VAL A 1 114 ? 61.673 2.864 -78.868 1.00 95.50 114 VAL A CA 1
ATOM 812 C C . VAL A 1 114 ? 62.164 2.140 -77.617 1.00 95.50 114 VAL A C 1
ATOM 814 O O . VAL A 1 114 ? 61.380 1.980 -76.691 1.00 95.50 114 VAL A O 1
ATOM 817 N N . ARG A 1 115 ? 63.460 1.819 -77.515 1.00 93.44 115 ARG A N 1
ATOM 818 C CA . ARG A 1 115 ? 64.041 1.200 -76.309 1.00 93.44 115 ARG A CA 1
ATOM 819 C C . ARG A 1 115 ? 63.904 2.082 -75.067 1.00 93.44 115 ARG A C 1
ATOM 821 O O . ARG A 1 115 ? 63.555 1.584 -74.003 1.00 93.44 115 ARG A O 1
ATOM 828 N N . ALA A 1 116 ? 64.136 3.389 -75.198 1.00 94.50 116 ALA A N 1
ATOM 829 C CA . ALA A 1 116 ? 63.956 4.333 -74.097 1.00 94.50 116 ALA A CA 1
ATOM 830 C C . ALA A 1 116 ? 62.484 4.424 -73.656 1.00 94.50 116 ALA A C 1
ATOM 832 O O . ALA A 1 116 ? 62.195 4.463 -72.462 1.00 94.50 116 ALA A O 1
ATOM 833 N N . LEU A 1 117 ? 61.541 4.416 -74.605 1.00 94.88 117 LEU A N 1
ATOM 834 C CA . LEU A 1 117 ? 60.109 4.389 -74.303 1.00 94.88 117 LEU A CA 1
ATOM 835 C C . LEU A 1 117 ? 59.675 3.064 -73.673 1.00 94.88 117 LEU A C 1
ATOM 837 O O . LEU A 1 117 ? 58.866 3.081 -72.752 1.00 94.88 117 LEU A O 1
ATOM 841 N N . GLU A 1 118 ? 60.210 1.933 -74.129 1.00 95.06 118 GLU A N 1
ATOM 842 C CA . GLU A 1 118 ? 59.966 0.619 -73.529 1.00 95.06 118 GLU A CA 1
ATOM 843 C C . GLU A 1 118 ? 60.467 0.571 -72.083 1.00 95.06 118 GLU A C 1
ATOM 845 O O . GLU A 1 118 ? 59.735 0.106 -71.213 1.00 95.06 118 GLU A O 1
ATOM 850 N N . GLN A 1 119 ? 61.655 1.116 -71.807 1.00 95.38 119 GLN A N 1
ATOM 851 C CA . GLN A 1 119 ? 62.199 1.206 -70.451 1.00 95.38 119 GLN A CA 1
ATOM 852 C C . GLN A 1 119 ? 61.322 2.082 -69.545 1.00 95.38 119 GLN A C 1
ATOM 854 O O . GLN A 1 119 ? 60.927 1.649 -68.466 1.00 95.38 119 GLN A O 1
ATOM 859 N N . VAL A 1 120 ? 60.947 3.284 -69.997 1.00 95.62 120 VAL A N 1
ATOM 860 C CA . VAL A 1 120 ? 60.066 4.175 -69.220 1.00 95.62 120 VAL A CA 1
ATOM 861 C C . VAL A 1 120 ? 58.684 3.549 -69.014 1.00 95.62 120 VAL A C 1
ATOM 863 O O . VAL A 1 120 ? 58.085 3.711 -67.955 1.00 95.62 120 VAL A O 1
ATOM 866 N N . ASN A 1 121 ? 58.162 2.810 -69.995 1.00 95.19 121 ASN A N 1
ATOM 867 C CA . ASN A 1 121 ? 56.881 2.124 -69.855 1.00 95.19 121 ASN A CA 1
ATOM 868 C C . ASN A 1 121 ? 56.963 0.980 -68.830 1.00 95.19 121 ASN A C 1
ATOM 870 O O . ASN A 1 121 ? 56.067 0.848 -68.004 1.00 95.19 121 ASN A O 1
ATOM 874 N N . GLN A 1 122 ? 58.059 0.216 -68.814 1.00 95.88 122 GLN A N 1
ATOM 875 C CA . GLN A 1 122 ? 58.309 -0.796 -67.781 1.00 95.88 122 GLN A CA 1
ATOM 876 C C . GLN A 1 122 ? 58.382 -0.168 -66.383 1.00 95.88 122 GLN A C 1
ATOM 878 O O . GLN A 1 122 ? 57.707 -0.638 -65.468 1.00 95.88 122 GLN A O 1
ATOM 883 N N . GLU A 1 123 ? 59.113 0.938 -66.226 1.00 96.75 123 GLU A N 1
ATOM 884 C CA . GLU A 1 123 ? 59.191 1.676 -64.958 1.00 96.75 123 GLU A CA 1
ATOM 885 C C . GLU A 1 123 ? 57.808 2.193 -64.516 1.00 96.75 123 GLU A C 1
ATOM 887 O O . GLU A 1 123 ? 57.426 2.066 -63.351 1.00 96.75 123 GLU A O 1
ATOM 892 N N . LEU A 1 124 ? 57.006 2.729 -65.443 1.00 96.50 124 LEU A N 1
ATOM 893 C CA . LEU A 1 124 ? 55.639 3.172 -65.156 1.00 96.50 124 LEU A CA 1
ATOM 894 C C . LEU A 1 124 ? 54.719 2.009 -64.769 1.00 96.50 124 LEU A C 1
ATOM 896 O O . LEU A 1 124 ? 53.935 2.144 -63.827 1.00 96.50 124 LEU A O 1
ATOM 900 N N . GLU A 1 125 ? 54.813 0.868 -65.448 1.00 96.00 125 GLU A N 1
ATOM 901 C CA . GLU A 1 125 ? 54.060 -0.337 -65.097 1.00 96.00 125 GLU A CA 1
ATOM 902 C C . GLU A 1 125 ? 54.422 -0.841 -63.695 1.00 96.00 125 GLU A C 1
ATOM 904 O O . GLU A 1 125 ? 53.528 -1.179 -62.913 1.00 96.00 125 GLU A O 1
ATOM 909 N N . GLU A 1 126 ? 55.706 -0.844 -63.338 1.00 96.62 126 GLU A N 1
ATOM 910 C CA . GLU A 1 126 ? 56.168 -1.193 -61.993 1.00 96.62 126 GLU A CA 1
ATOM 911 C C . GLU A 1 126 ? 55.652 -0.206 -60.943 1.00 96.62 126 GLU A C 1
ATOM 913 O O . GLU A 1 126 ? 55.118 -0.619 -59.909 1.00 96.62 126 GLU A O 1
ATOM 918 N N . HIS A 1 127 ? 55.715 1.098 -61.219 1.00 96.88 127 HIS A N 1
ATOM 919 C CA . HIS A 1 127 ? 55.156 2.119 -60.337 1.00 96.88 127 HIS A CA 1
ATOM 920 C C . HIS A 1 127 ? 53.644 1.959 -60.138 1.00 96.88 127 HIS A C 1
ATOM 922 O O . HIS A 1 127 ? 53.165 2.094 -59.008 1.00 96.88 127 HIS A O 1
ATOM 928 N N . ILE A 1 128 ? 52.894 1.631 -61.195 1.00 95.81 128 ILE A N 1
ATOM 929 C CA . ILE A 1 128 ? 51.455 1.348 -61.110 1.00 95.81 128 ILE A CA 1
ATOM 930 C C . ILE A 1 128 ? 51.207 0.110 -60.244 1.00 95.81 128 ILE A C 1
ATOM 932 O O . ILE A 1 128 ? 50.360 0.170 -59.352 1.00 95.81 128 ILE A O 1
ATOM 936 N N . ARG A 1 129 ? 51.954 -0.984 -60.447 1.00 95.25 129 ARG A N 1
ATOM 937 C CA . ARG A 1 129 ? 51.820 -2.207 -59.634 1.00 95.25 129 ARG A CA 1
ATOM 938 C C . ARG A 1 129 ? 52.075 -1.922 -58.158 1.00 95.25 129 ARG A C 1
ATOM 940 O O . ARG A 1 129 ? 51.208 -2.180 -57.330 1.00 95.25 129 ARG A O 1
ATOM 947 N N . VAL A 1 130 ? 53.191 -1.269 -57.835 1.00 95.00 130 VAL A N 1
ATOM 948 C CA . VAL A 1 130 ? 53.537 -0.903 -56.453 1.00 95.00 130 VAL A CA 1
ATOM 949 C C . VAL A 1 130 ? 52.492 0.032 -55.835 1.00 95.00 130 VAL A C 1
ATOM 951 O O . VAL A 1 130 ? 52.170 -0.090 -54.652 1.00 95.00 130 VAL A O 1
ATOM 954 N N . TYR A 1 131 ? 51.949 0.980 -56.602 1.00 93.94 131 TYR A N 1
ATOM 955 C CA . TYR A 1 131 ? 50.888 1.865 -56.123 1.00 93.94 131 TYR A CA 1
ATOM 956 C C . TYR A 1 131 ? 49.593 1.099 -55.818 1.00 93.94 131 TYR A C 1
ATOM 958 O O . TYR A 1 131 ? 48.970 1.330 -54.776 1.00 93.94 131 TYR A O 1
ATOM 966 N N . LEU A 1 132 ? 49.199 0.171 -56.692 1.00 91.94 132 LEU A N 1
ATOM 967 C CA . LEU A 1 132 ? 48.024 -0.674 -56.490 1.00 91.94 132 LEU A CA 1
ATOM 968 C C . LEU A 1 132 ? 48.200 -1.619 -55.298 1.00 91.94 132 LEU A C 1
ATOM 970 O O . LEU A 1 132 ? 47.277 -1.722 -54.492 1.00 91.94 132 LEU A O 1
ATOM 974 N N . ASP A 1 133 ? 49.379 -2.211 -55.115 1.00 89.69 133 ASP A N 1
ATOM 975 C CA . ASP A 1 133 ? 49.684 -3.079 -53.972 1.00 89.69 133 ASP A CA 1
ATOM 976 C C . ASP A 1 133 ? 49.644 -2.307 -52.649 1.00 89.69 133 ASP A C 1
ATOM 978 O O . ASP A 1 133 ? 49.023 -2.747 -51.679 1.00 89.69 133 ASP A O 1
ATOM 982 N N . LYS A 1 134 ? 50.217 -1.096 -52.610 1.00 88.25 134 LYS A N 1
ATOM 983 C CA . LYS A 1 134 ? 50.109 -0.196 -51.446 1.00 88.25 134 LYS A CA 1
ATOM 984 C C . LYS A 1 134 ? 48.653 0.151 -51.138 1.00 88.25 134 LYS A C 1
ATOM 986 O O . LYS A 1 134 ? 48.252 0.179 -49.973 1.00 88.25 134 LYS A O 1
ATOM 991 N N . LYS A 1 135 ? 47.840 0.393 -52.170 1.00 85.06 135 LYS A N 1
ATOM 992 C CA . LYS A 1 135 ? 46.410 0.671 -52.011 1.00 85.06 135 LYS A CA 1
ATOM 993 C C . LYS A 1 135 ? 45.652 -0.563 -51.515 1.00 85.06 135 LYS A C 1
ATOM 995 O O . LYS A 1 135 ? 44.843 -0.428 -50.603 1.00 85.06 135 LYS A O 1
ATOM 1000 N N . ALA A 1 136 ? 45.946 -1.752 -52.030 1.00 81.81 136 ALA A N 1
ATOM 1001 C CA . ALA A 1 136 ? 45.364 -3.007 -51.559 1.00 81.81 136 ALA A CA 1
ATOM 1002 C C . ALA A 1 136 ? 45.738 -3.300 -50.095 1.00 81.81 136 ALA A C 1
ATOM 1004 O O . ALA A 1 136 ? 44.872 -3.662 -49.304 1.00 81.81 136 ALA A O 1
ATOM 1005 N N . ALA A 1 137 ? 46.982 -3.039 -49.688 1.00 79.31 137 ALA A N 1
ATOM 1006 C CA . ALA A 1 137 ? 47.398 -3.147 -48.290 1.00 79.31 137 ALA A CA 1
ATOM 1007 C C . ALA A 1 137 ? 46.654 -2.147 -47.384 1.00 79.31 137 ALA A C 1
ATOM 1009 O O . ALA A 1 137 ? 46.232 -2.501 -46.283 1.00 79.31 137 ALA A O 1
ATOM 1010 N N . SER A 1 138 ? 46.402 -0.919 -47.859 1.00 75.56 138 SER A N 1
ATOM 1011 C CA . SER A 1 138 ? 45.620 0.077 -47.107 1.00 75.56 138 SER A CA 1
ATOM 1012 C C . SER A 1 138 ? 44.154 -0.333 -46.888 1.00 75.56 138 SER A C 1
ATOM 1014 O O . SER A 1 138 ? 43.552 0.041 -45.879 1.00 75.56 138 SER A O 1
ATOM 1016 N N . VAL A 1 139 ? 43.594 -1.169 -47.772 1.00 72.50 139 VAL A N 1
ATOM 1017 C CA . VAL A 1 139 ? 42.242 -1.742 -47.632 1.00 72.50 139 VAL A CA 1
ATOM 1018 C C . VAL A 1 139 ? 42.160 -2.725 -46.451 1.00 72.50 139 VAL A C 1
ATOM 1020 O O . VAL A 1 139 ? 41.077 -2.925 -45.906 1.00 72.50 139 VAL A O 1
ATOM 1023 N N . GLY A 1 140 ? 43.284 -3.255 -45.955 1.00 70.38 140 GLY A N 1
ATOM 1024 C CA . GLY A 1 140 ? 43.317 -4.070 -44.732 1.00 70.38 140 GLY A CA 1
ATOM 1025 C C . GLY A 1 140 ? 42.783 -3.351 -43.482 1.00 70.38 140 GLY A C 1
ATOM 1026 O O . GLY A 1 140 ? 42.287 -3.997 -42.562 1.00 70.38 140 GLY A O 1
ATOM 1027 N N . SER A 1 141 ? 42.788 -2.013 -43.468 1.00 72.25 141 SER A N 1
ATOM 1028 C CA . SER A 1 141 ? 42.247 -1.202 -42.364 1.00 72.25 141 SER A CA 1
ATOM 1029 C C . SER A 1 141 ? 40.715 -1.255 -42.221 1.00 72.25 141 SER A C 1
ATOM 1031 O O . SER A 1 141 ? 40.189 -0.949 -41.150 1.00 72.25 141 SER A O 1
ATOM 1033 N N . TRP A 1 142 ? 39.985 -1.703 -43.251 1.00 80.06 142 TRP A N 1
ATOM 1034 C CA . TRP A 1 142 ? 38.525 -1.861 -43.188 1.00 80.06 142 TRP A CA 1
ATOM 1035 C C . TRP A 1 142 ? 38.079 -3.020 -42.285 1.00 80.06 142 TRP A C 1
ATOM 1037 O O . TRP A 1 142 ? 36.944 -3.003 -41.811 1.00 80.06 142 TRP A O 1
ATOM 1047 N N . GLY A 1 143 ? 38.952 -4.003 -42.025 1.00 87.56 143 GLY A N 1
ATOM 1048 C CA . GLY A 1 143 ? 38.668 -5.125 -41.122 1.00 87.56 143 GLY A CA 1
ATOM 1049 C C . GLY A 1 143 ? 38.454 -4.666 -39.679 1.00 87.56 143 GLY A C 1
ATOM 1050 O O . GLY A 1 143 ? 37.401 -4.919 -39.106 1.00 87.56 143 GLY A O 1
ATOM 1051 N N . ALA A 1 144 ? 39.387 -3.875 -39.141 1.00 87.12 144 ALA A N 1
ATOM 1052 C CA . ALA A 1 144 ? 39.275 -3.325 -37.787 1.00 87.12 144 ALA A CA 1
ATOM 1053 C C . ALA A 1 144 ? 38.053 -2.395 -37.628 1.00 87.12 144 ALA A C 1
ATOM 1055 O O . ALA A 1 144 ? 37.369 -2.407 -36.602 1.00 87.12 144 ALA A O 1
ATOM 1056 N N . LEU A 1 145 ? 37.727 -1.610 -38.665 1.00 88.94 145 LEU A N 1
ATOM 1057 C CA . LEU A 1 145 ? 36.519 -0.780 -38.649 1.00 88.94 145 LEU A CA 1
ATOM 1058 C C . LEU A 1 145 ? 35.243 -1.638 -38.654 1.00 88.94 145 LEU A C 1
ATOM 1060 O O . LEU A 1 145 ? 34.286 -1.311 -37.959 1.00 88.94 145 LEU A O 1
ATOM 1064 N N . ARG A 1 146 ? 35.229 -2.755 -39.390 1.00 91.69 146 ARG A N 1
ATOM 1065 C CA . ARG A 1 146 ? 34.113 -3.710 -39.385 1.00 91.69 146 ARG A CA 1
ATOM 1066 C C . ARG A 1 146 ? 33.940 -4.371 -38.020 1.00 91.69 146 ARG A C 1
ATOM 1068 O O . ARG A 1 146 ? 32.821 -4.405 -37.528 1.00 91.69 146 ARG A O 1
ATOM 1075 N N . GLU A 1 147 ? 35.019 -4.837 -37.402 1.00 93.25 147 GLU A N 1
ATOM 1076 C CA . GLU A 1 147 ? 34.972 -5.459 -36.072 1.00 93.25 147 GLU A CA 1
ATOM 1077 C C . GLU A 1 147 ? 34.462 -4.478 -35.007 1.00 93.25 147 GLU A C 1
ATOM 1079 O O . GLU A 1 147 ? 33.592 -4.823 -34.211 1.00 93.25 147 GLU A O 1
ATOM 1084 N N . SER A 1 148 ? 34.938 -3.226 -35.021 1.00 94.25 148 SER A N 1
ATOM 1085 C CA . SER A 1 148 ? 34.439 -2.193 -34.099 1.00 94.25 148 SER A CA 1
ATOM 1086 C C . SER A 1 148 ? 32.965 -1.854 -34.334 1.00 94.25 148 SER A C 1
ATOM 1088 O O . SER A 1 148 ? 32.212 -1.686 -33.377 1.00 94.25 148 SER A O 1
ATOM 1090 N N . TRP A 1 149 ? 32.527 -1.801 -35.592 1.00 95.56 149 TRP A N 1
ATOM 1091 C CA . TRP A 1 149 ? 31.119 -1.641 -35.937 1.00 95.56 149 TRP A CA 1
ATOM 1092 C C . TRP A 1 149 ? 30.272 -2.808 -35.428 1.00 95.56 149 TRP A C 1
ATOM 1094 O O . TRP A 1 149 ? 29.266 -2.575 -34.765 1.00 95.56 149 TRP A O 1
ATOM 1104 N N . GLU A 1 150 ? 30.681 -4.050 -35.683 1.00 96.94 150 GLU A N 1
ATOM 1105 C CA . GLU A 1 150 ? 29.984 -5.248 -35.204 1.00 96.94 150 GLU A CA 1
ATOM 1106 C C . GLU A 1 150 ? 29.908 -5.272 -33.672 1.00 96.94 150 GLU A C 1
ATOM 1108 O O . GLU A 1 150 ? 28.836 -5.510 -33.117 1.00 96.94 150 GLU A O 1
ATOM 1113 N N . ALA A 1 151 ? 30.995 -4.917 -32.979 1.00 97.38 151 ALA A N 1
ATOM 1114 C CA . ALA A 1 151 ? 31.015 -4.799 -31.524 1.00 97.38 151 ALA A CA 1
ATOM 1115 C C . ALA A 1 151 ? 30.010 -3.753 -31.008 1.00 97.38 151 ALA A C 1
ATOM 1117 O O . ALA A 1 151 ? 29.242 -4.041 -30.089 1.00 97.38 151 ALA A O 1
ATOM 1118 N N . ILE A 1 152 ? 29.958 -2.566 -31.626 1.00 97.50 152 ILE A N 1
ATOM 1119 C CA . ILE A 1 152 ? 28.982 -1.522 -31.275 1.00 97.50 152 ILE A CA 1
ATOM 1120 C C . ILE A 1 152 ? 27.554 -2.002 -31.560 1.00 97.50 152 ILE A C 1
ATOM 1122 O O . ILE A 1 152 ? 26.660 -1.777 -30.747 1.00 97.50 152 ILE A O 1
ATOM 1126 N N . TYR A 1 153 ? 27.323 -2.697 -32.674 1.00 97.94 153 TYR A N 1
ATOM 1127 C CA . TYR A 1 153 ? 26.014 -3.263 -33.012 1.00 97.94 153 TYR A CA 1
ATOM 1128 C C . TYR A 1 153 ? 25.533 -4.262 -31.969 1.00 97.94 153 TYR A C 1
ATOM 1130 O O . TYR A 1 153 ? 24.389 -4.178 -31.520 1.00 97.94 153 TYR A O 1
ATOM 1138 N N . HIS A 1 154 ? 26.409 -5.174 -31.552 1.00 98.25 154 HIS A N 1
ATOM 1139 C CA . HIS A 1 154 ? 26.106 -6.122 -30.489 1.00 98.25 154 HIS A CA 1
ATOM 1140 C C . HIS A 1 154 ? 25.847 -5.413 -29.161 1.00 98.25 154 HIS A C 1
ATOM 1142 O O . HIS A 1 154 ? 24.853 -5.710 -28.506 1.00 98.25 154 HIS A O 1
ATOM 1148 N N . GLN A 1 155 ? 26.665 -4.423 -28.797 1.00 98.38 155 GLN A N 1
ATOM 1149 C CA . GLN A 1 155 ? 26.471 -3.653 -27.569 1.00 98.38 155 GLN A CA 1
ATOM 1150 C C . GLN A 1 155 ? 25.128 -2.912 -27.555 1.00 98.38 155 GLN A C 1
ATOM 1152 O O . GLN A 1 155 ? 24.439 -2.908 -26.537 1.00 98.38 155 GLN A O 1
ATOM 1157 N N . VAL A 1 156 ? 24.732 -2.306 -28.678 1.00 98.44 156 VAL A N 1
ATOM 1158 C CA . VAL A 1 156 ? 23.423 -1.653 -28.812 1.00 98.44 156 VAL A CA 1
ATOM 1159 C C . VAL A 1 156 ? 22.297 -2.682 -28.716 1.00 98.44 156 VAL A C 1
ATOM 1161 O O . VAL A 1 156 ? 21.318 -2.433 -28.018 1.00 98.44 156 VAL A O 1
ATOM 1164 N N . GLY A 1 157 ? 22.434 -3.841 -29.363 1.00 98.31 157 GLY A N 1
ATOM 1165 C CA . GLY A 1 157 ? 21.454 -4.927 -29.279 1.00 98.31 157 GLY A CA 1
ATOM 1166 C C . GLY A 1 157 ? 21.243 -5.422 -27.846 1.00 98.31 157 GLY A C 1
ATOM 1167 O O . GLY A 1 157 ? 20.106 -5.476 -27.377 1.00 98.31 157 GLY A O 1
ATOM 1168 N N . GLU A 1 158 ? 22.329 -5.699 -27.126 1.00 98.44 158 GLU A N 1
ATOM 1169 C CA . GLU A 1 158 ? 22.284 -6.100 -25.715 1.00 98.44 158 GLU A CA 1
ATOM 1170 C C . GLU A 1 158 ? 21.673 -5.003 -24.837 1.00 98.44 158 GLU A C 1
ATOM 1172 O O . GLU A 1 158 ? 20.811 -5.288 -24.009 1.00 98.44 158 GLU A O 1
ATOM 1177 N N . ALA A 1 159 ? 22.038 -3.736 -25.056 1.00 98.25 159 ALA A N 1
ATOM 1178 C CA . ALA A 1 159 ? 21.464 -2.615 -24.316 1.00 98.25 159 ALA A CA 1
ATOM 1179 C C . ALA A 1 159 ? 19.951 -2.463 -24.553 1.00 98.25 159 ALA A C 1
ATOM 1181 O O . ALA A 1 159 ? 19.215 -2.150 -23.618 1.00 98.25 159 ALA A O 1
ATOM 1182 N N . VAL A 1 160 ? 19.467 -2.703 -25.776 1.00 98.50 160 VAL A N 1
ATOM 1183 C CA . VAL A 1 160 ? 18.029 -2.682 -26.098 1.00 98.50 160 VAL A CA 1
ATOM 1184 C C . VAL A 1 160 ? 17.294 -3.830 -25.405 1.00 98.50 160 VAL A C 1
ATOM 1186 O O . VAL A 1 160 ? 16.225 -3.609 -24.834 1.00 98.50 160 VAL A O 1
ATOM 1189 N N . LEU A 1 161 ? 17.860 -5.041 -25.413 1.00 98.56 161 LEU A N 1
ATOM 1190 C CA . LEU A 1 161 ? 17.277 -6.188 -24.712 1.00 98.56 161 LEU A CA 1
ATOM 1191 C C . LEU A 1 161 ? 17.247 -5.970 -23.200 1.00 98.56 161 LEU A C 1
ATOM 1193 O O . LEU A 1 161 ? 16.234 -6.251 -22.561 1.00 98.56 161 LEU A O 1
ATOM 1197 N N . GLU A 1 162 ? 18.324 -5.436 -22.629 1.00 98.50 162 GLU A N 1
ATOM 1198 C CA . GLU A 1 162 ? 18.390 -5.144 -21.202 1.00 98.50 162 GLU A CA 1
ATOM 1199 C C . GLU A 1 162 ? 17.414 -4.033 -20.808 1.00 98.50 162 GLU A C 1
ATOM 1201 O O . GLU A 1 162 ? 16.715 -4.149 -19.804 1.00 98.50 162 GLU A O 1
ATOM 1206 N N . ASN A 1 163 ? 17.265 -2.999 -21.640 1.00 98.44 163 ASN A N 1
ATOM 1207 C CA . ASN A 1 163 ? 16.253 -1.970 -21.428 1.00 98.44 163 ASN A CA 1
ATOM 1208 C C . ASN A 1 163 ? 14.832 -2.560 -21.428 1.00 98.44 163 ASN A C 1
ATOM 1210 O O . ASN A 1 163 ? 14.042 -2.245 -20.539 1.00 98.44 163 ASN A O 1
ATOM 1214 N N . ALA A 1 164 ? 14.530 -3.473 -22.357 1.00 98.44 164 ALA A N 1
ATOM 1215 C CA . ALA A 1 164 ? 13.249 -4.174 -22.386 1.00 98.44 164 ALA A CA 1
ATOM 1216 C C . ALA A 1 164 ? 13.032 -5.048 -21.137 1.00 98.44 164 ALA A C 1
ATOM 1218 O O . ALA A 1 164 ? 11.938 -5.047 -20.574 1.00 98.44 164 ALA A O 1
ATOM 1219 N N . ARG A 1 165 ? 14.067 -5.752 -20.653 1.00 98.62 165 ARG A N 1
ATOM 1220 C CA . ARG A 1 165 ? 13.992 -6.523 -19.397 1.00 98.62 165 ARG A CA 1
ATOM 1221 C C . ARG A 1 165 ? 13.719 -5.628 -18.191 1.00 98.62 165 ARG A C 1
ATOM 1223 O O . ARG A 1 165 ? 12.847 -5.951 -17.389 1.00 98.62 165 ARG A O 1
ATOM 1230 N N . LEU A 1 166 ? 14.427 -4.505 -18.072 1.00 98.44 166 LEU A N 1
ATOM 1231 C CA . LEU A 1 166 ? 14.229 -3.541 -16.986 1.00 98.44 166 LEU A CA 1
ATOM 1232 C C . LEU A 1 166 ? 12.833 -2.912 -17.023 1.00 98.44 166 LEU A C 1
ATOM 1234 O O . LEU A 1 166 ? 12.220 -2.724 -15.972 1.00 98.44 166 LEU A O 1
ATOM 1238 N N . MET A 1 167 ? 12.312 -2.627 -18.217 1.00 98.50 167 MET A N 1
ATOM 1239 C CA . MET A 1 167 ? 10.949 -2.129 -18.402 1.00 98.50 167 MET A CA 1
ATOM 1240 C C . MET A 1 167 ? 9.919 -3.147 -17.902 1.00 98.50 167 MET A C 1
ATOM 1242 O O . MET A 1 167 ? 9.087 -2.798 -17.071 1.00 98.50 167 MET A O 1
ATOM 1246 N N . LEU A 1 168 ? 10.041 -4.420 -18.294 1.00 98.44 168 LEU A N 1
ATOM 1247 C CA . LEU A 1 168 ? 9.161 -5.488 -17.802 1.00 98.44 168 LEU A CA 1
ATOM 1248 C C . LEU A 1 168 ? 9.269 -5.685 -16.285 1.00 98.44 168 LEU A C 1
ATOM 1250 O O . LEU A 1 168 ? 8.262 -5.897 -15.615 1.00 98.44 168 LEU A O 1
ATOM 1254 N N . HIS A 1 169 ? 10.476 -5.601 -15.720 1.00 98.50 169 HIS A N 1
ATOM 1255 C CA . HIS A 1 169 ? 10.657 -5.658 -14.270 1.00 98.50 169 HIS A CA 1
ATOM 1256 C C . HIS A 1 169 ? 9.967 -4.492 -13.562 1.00 98.50 169 HIS A C 1
ATOM 1258 O O . HIS A 1 169 ? 9.349 -4.685 -12.518 1.00 98.50 169 HIS A O 1
ATOM 1264 N N . THR A 1 170 ? 10.052 -3.296 -14.142 1.00 98.50 170 THR A N 1
ATOM 1265 C CA . THR A 1 170 ? 9.393 -2.097 -13.621 1.00 98.50 170 THR A CA 1
ATOM 1266 C C . THR A 1 170 ? 7.876 -2.259 -13.661 1.00 98.50 170 THR A C 1
ATOM 1268 O O . THR A 1 170 ? 7.224 -2.033 -12.646 1.00 98.50 170 THR A O 1
ATOM 1271 N N . GLU A 1 171 ? 7.322 -2.716 -14.785 1.00 98.50 171 GLU A N 1
ATOM 1272 C CA . GLU A 1 171 ? 5.889 -3.001 -14.933 1.00 98.50 171 GLU A CA 1
ATOM 1273 C C . GLU A 1 171 ? 5.427 -4.077 -13.947 1.00 98.50 171 GLU A C 1
ATOM 1275 O O . GLU A 1 171 ? 4.387 -3.930 -13.313 1.00 98.50 171 GLU A O 1
ATOM 1280 N N . ASN A 1 172 ? 6.221 -5.132 -13.744 1.00 98.31 172 ASN A N 1
ATOM 1281 C CA . ASN A 1 172 ? 5.902 -6.181 -12.781 1.00 98.31 172 ASN A CA 1
ATOM 1282 C C . ASN A 1 172 ? 5.867 -5.650 -11.340 1.00 98.31 172 ASN A C 1
ATOM 1284 O O . ASN A 1 172 ? 4.933 -5.951 -10.600 1.00 98.31 172 ASN A O 1
ATOM 1288 N N . ILE A 1 173 ? 6.853 -4.837 -10.950 1.00 98.50 173 ILE A N 1
ATOM 1289 C CA . ILE A 1 173 ? 6.893 -4.214 -9.621 1.00 98.50 173 ILE A CA 1
ATOM 1290 C C . ILE A 1 173 ? 5.711 -3.255 -9.443 1.00 98.50 173 ILE A C 1
ATOM 1292 O O . ILE A 1 173 ? 5.101 -3.244 -8.376 1.00 98.50 173 ILE A O 1
ATOM 1296 N N . GLN A 1 174 ? 5.368 -2.476 -10.473 1.00 98.50 174 GLN A N 1
ATOM 1297 C CA . GLN A 1 174 ? 4.209 -1.581 -10.454 1.00 98.50 174 GLN A CA 1
ATOM 1298 C C . GLN A 1 174 ? 2.902 -2.359 -10.300 1.00 98.50 174 GLN A C 1
ATOM 1300 O O . GLN A 1 174 ? 2.138 -2.053 -9.391 1.00 98.50 174 GLN A O 1
ATOM 1305 N N . ALA A 1 175 ? 2.696 -3.415 -11.089 1.00 98.31 175 ALA A N 1
ATOM 1306 C CA . ALA A 1 175 ? 1.526 -4.283 -10.973 1.00 98.31 175 ALA A CA 1
ATOM 1307 C C . ALA A 1 175 ? 1.429 -4.931 -9.580 1.00 98.31 175 ALA A C 1
ATOM 1309 O O . ALA A 1 175 ? 0.368 -4.925 -8.968 1.00 98.31 175 ALA A O 1
ATOM 1310 N N . CYS A 1 176 ? 2.545 -5.410 -9.016 1.00 98.38 176 CYS A N 1
ATOM 1311 C CA . CYS A 1 176 ? 2.553 -5.941 -7.650 1.00 98.38 176 CYS A CA 1
ATOM 1312 C C . CYS A 1 176 ? 2.209 -4.866 -6.605 1.00 98.38 176 CYS A C 1
ATOM 1314 O O . CYS A 1 176 ? 1.534 -5.155 -5.617 1.00 98.38 176 CYS A O 1
ATOM 1316 N N . ALA A 1 177 ? 2.684 -3.631 -6.785 1.00 98.50 177 ALA A N 1
ATOM 1317 C CA . ALA A 1 177 ? 2.365 -2.524 -5.889 1.00 98.50 177 ALA A CA 1
ATOM 1318 C C . ALA A 1 177 ? 0.878 -2.140 -5.965 1.00 98.50 177 ALA A C 1
ATOM 1320 O O . ALA A 1 177 ? 0.269 -1.872 -4.929 1.00 98.50 177 ALA A O 1
ATOM 1321 N N . GLU A 1 178 ? 0.297 -2.151 -7.164 1.00 98.38 178 GLU A N 1
ATOM 1322 C CA . GLU A 1 178 ? -1.139 -1.963 -7.388 1.00 98.38 178 GLU A CA 1
ATOM 1323 C C . GLU A 1 178 ? -1.952 -3.088 -6.733 1.00 98.38 178 GLU A C 1
ATOM 1325 O O . GLU A 1 178 ? -2.856 -2.795 -5.956 1.00 98.38 178 GLU A O 1
ATOM 1330 N N . ASP A 1 179 ? -1.548 -4.352 -6.888 1.00 98.44 179 ASP A N 1
ATOM 1331 C CA . ASP A 1 179 ? -2.189 -5.487 -6.210 1.00 98.44 179 ASP A CA 1
ATOM 1332 C C . ASP A 1 179 ? -2.187 -5.330 -4.677 1.00 98.44 179 ASP A C 1
ATOM 1334 O O . ASP A 1 179 ? -3.176 -5.635 -4.003 1.00 98.44 179 ASP A O 1
ATOM 1338 N N . PHE A 1 180 ? -1.078 -4.868 -4.087 1.00 98.44 180 PHE A N 1
ATOM 1339 C CA . PHE A 1 180 ? -1.014 -4.605 -2.645 1.00 98.44 180 PHE A CA 1
ATOM 1340 C C . PHE A 1 180 ? -1.890 -3.427 -2.228 1.00 98.44 180 PHE A C 1
ATOM 1342 O O . PHE A 1 180 ? -2.506 -3.476 -1.159 1.00 98.44 180 PHE A O 1
ATOM 1349 N N . LYS A 1 181 ? -1.953 -2.382 -3.053 1.00 98.50 181 LYS A N 1
ATOM 1350 C CA . LYS A 1 181 ? -2.807 -1.223 -2.816 1.00 98.50 181 LYS A CA 1
ATOM 1351 C C . LYS A 1 181 ? -4.282 -1.623 -2.833 1.00 98.50 181 LYS A C 1
ATOM 1353 O O . LYS A 1 181 ? -4.981 -1.312 -1.875 1.00 98.50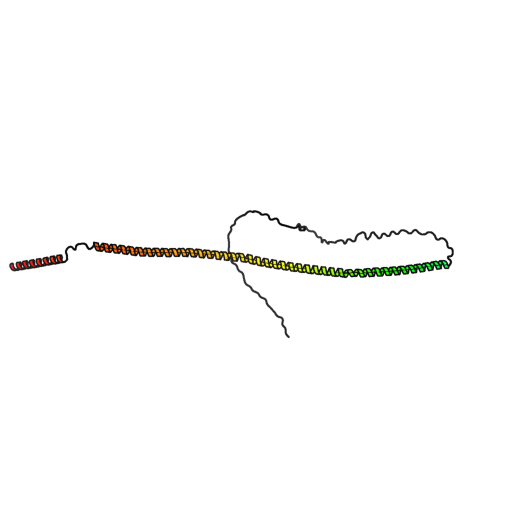 181 LYS A O 1
ATOM 1358 N N . ASP A 1 182 ? -4.722 -2.377 -3.834 1.00 98.25 182 ASP A N 1
ATOM 1359 C CA . ASP A 1 182 ? -6.106 -2.845 -3.948 1.00 98.25 182 ASP A CA 1
ATOM 1360 C C . ASP A 1 182 ? -6.491 -3.744 -2.767 1.00 98.25 182 ASP A C 1
ATOM 1362 O O . ASP A 1 182 ? -7.566 -3.605 -2.182 1.00 98.25 182 ASP A O 1
ATOM 1366 N N . ARG A 1 183 ? -5.588 -4.641 -2.345 1.00 98.12 183 ARG A N 1
ATOM 1367 C CA . ARG A 1 183 ? -5.790 -5.449 -1.130 1.00 98.12 183 ARG A CA 1
ATOM 1368 C C . ARG A 1 183 ? -5.936 -4.582 0.117 1.00 98.12 183 ARG A C 1
ATOM 1370 O O . ARG A 1 183 ? -6.800 -4.862 0.941 1.00 98.12 183 ARG A O 1
ATOM 1377 N N . TYR A 1 184 ? -5.114 -3.545 0.262 1.00 98.19 184 TYR A N 1
ATOM 1378 C CA . TYR A 1 184 ? -5.199 -2.626 1.394 1.00 98.19 184 TYR A CA 1
ATOM 1379 C C . TYR A 1 184 ? -6.499 -1.813 1.384 1.00 98.19 184 TYR A C 1
ATOM 1381 O O . TYR A 1 184 ? -7.155 -1.707 2.419 1.00 98.19 184 TYR A O 1
ATOM 1389 N N . GLU A 1 185 ? -6.891 -1.272 0.230 1.00 97.94 185 GLU A N 1
ATOM 1390 C CA . GLU A 1 185 ? -8.136 -0.514 0.071 1.00 97.94 185 GLU A CA 1
ATOM 1391 C C . GLU A 1 185 ? -9.366 -1.385 0.351 1.00 97.94 185 GLU A C 1
ATOM 1393 O O . GLU A 1 185 ? -10.314 -0.913 0.979 1.00 97.94 185 GLU A O 1
ATOM 1398 N N . ASN A 1 186 ? -9.319 -2.668 -0.019 1.00 97.50 186 ASN A N 1
ATOM 1399 C CA . ASN A 1 186 ? -10.362 -3.637 0.307 1.00 97.50 186 ASN A CA 1
ATOM 1400 C C . ASN A 1 186 ? -10.389 -4.013 1.796 1.00 97.50 186 ASN A C 1
ATOM 1402 O O . ASN A 1 186 ? -11.473 -4.161 2.346 1.00 97.50 186 ASN A O 1
ATOM 1406 N N . GLU A 1 187 ? -9.239 -4.147 2.464 1.00 98.06 187 GLU A N 1
ATOM 1407 C CA . GLU A 1 187 ? -9.159 -4.518 3.889 1.00 98.06 187 GLU A CA 1
ATOM 1408 C C . GLU A 1 187 ? -9.517 -3.353 4.831 1.00 98.06 187 GLU A C 1
ATOM 1410 O O . GLU A 1 187 ? -10.107 -3.546 5.896 1.00 98.06 187 GLU A O 1
ATOM 1415 N N . GLN A 1 188 ? -9.194 -2.115 4.442 1.00 98.31 188 GLN A N 1
ATOM 1416 C CA . GLN A 1 188 ? -9.445 -0.912 5.238 1.00 98.31 188 GLN A CA 1
ATOM 1417 C C . GLN A 1 188 ? -10.897 -0.774 5.757 1.00 98.31 188 GLN A C 1
ATOM 1419 O O . GLN A 1 188 ? -11.054 -0.463 6.943 1.00 98.31 188 GLN A O 1
ATOM 1424 N N . PRO A 1 189 ? -11.964 -0.955 4.949 1.00 97.94 189 PRO A N 1
ATOM 1425 C CA . PRO A 1 189 ? -13.338 -0.876 5.440 1.00 97.94 189 PRO A CA 1
ATOM 1426 C C . PRO A 1 189 ? -13.682 -1.997 6.423 1.00 97.94 189 PRO A C 1
ATOM 1428 O O . PRO A 1 189 ? -14.381 -1.722 7.393 1.00 97.94 189 PRO A O 1
ATOM 1431 N N . PHE A 1 190 ? -13.169 -3.218 6.233 1.00 98.00 190 PHE A N 1
ATOM 1432 C CA . PHE A 1 190 ? -13.396 -4.316 7.181 1.00 98.00 190 PHE A CA 1
ATOM 1433 C C . PHE A 1 190 ? -12.753 -4.015 8.529 1.00 98.00 190 PHE A C 1
ATOM 1435 O O . PHE A 1 190 ? -13.403 -4.145 9.564 1.00 98.00 190 PHE A O 1
ATOM 1442 N N . ARG A 1 191 ? -11.513 -3.514 8.520 1.00 98.31 191 ARG A N 1
ATOM 1443 C CA . ARG A 1 191 ? -10.845 -3.063 9.742 1.00 98.31 191 ARG A CA 1
ATOM 1444 C C . ARG A 1 191 ? -11.655 -1.985 10.465 1.00 98.31 191 ARG A C 1
ATOM 1446 O O . ARG A 1 191 ? -11.859 -2.103 11.667 1.00 98.31 191 ARG A O 1
ATOM 1453 N N . LYS A 1 192 ? -12.127 -0.960 9.747 1.00 98.31 192 LYS A N 1
ATOM 1454 C CA . LYS A 1 192 ? -12.957 0.106 10.335 1.00 98.31 192 LYS A CA 1
ATOM 1455 C C . LYS A 1 192 ? -14.268 -0.434 10.901 1.00 98.31 192 LYS A C 1
ATOM 1457 O O . LYS A 1 192 ? -14.625 -0.071 12.009 1.00 98.31 192 LYS A O 1
ATOM 1462 N N . ALA A 1 193 ? -14.944 -1.329 10.181 1.00 98.44 193 ALA A N 1
ATOM 1463 C CA . ALA A 1 193 ? -16.184 -1.942 10.650 1.00 98.44 193 ALA A CA 1
ATOM 1464 C C . ALA A 1 193 ? -15.980 -2.723 11.959 1.00 98.44 193 ALA A C 1
ATOM 1466 O O . ALA A 1 193 ? -16.786 -2.599 12.876 1.00 98.44 193 ALA A O 1
ATOM 1467 N N . VAL A 1 194 ? -14.876 -3.469 12.075 1.00 98.69 194 VAL A N 1
ATOM 1468 C CA . VAL A 1 194 ? -14.518 -4.180 13.313 1.00 98.69 194 VAL A CA 1
ATOM 1469 C C . VAL A 1 194 ? -14.144 -3.204 14.434 1.00 98.69 194 VAL A C 1
ATOM 1471 O O . VAL A 1 194 ? -14.559 -3.397 15.573 1.00 98.69 194 VAL A O 1
ATOM 1474 N N . GLU A 1 195 ? -13.387 -2.143 14.141 1.00 98.44 195 GLU A N 1
ATOM 1475 C CA . GLU A 1 195 ? -13.078 -1.089 15.120 1.00 98.44 195 GLU A CA 1
ATOM 1476 C C . GLU A 1 195 ? -14.364 -0.407 15.634 1.00 98.44 195 GLU A C 1
ATOM 1478 O O . GLU A 1 195 ? -14.510 -0.187 16.838 1.00 98.44 195 GLU A O 1
ATOM 1483 N N . ASP A 1 196 ? -15.329 -0.140 14.753 1.00 98.62 196 ASP A N 1
ATOM 1484 C CA . ASP A 1 196 ? -16.638 0.417 15.104 1.00 98.62 196 ASP A CA 1
ATOM 1485 C C . ASP A 1 196 ? -17.479 -0.558 15.945 1.00 98.62 196 ASP A C 1
ATOM 1487 O O . ASP A 1 196 ? -18.104 -0.142 16.925 1.00 98.62 196 ASP A O 1
ATOM 1491 N N . GLU A 1 197 ? -17.459 -1.856 15.628 1.00 98.62 197 GLU A N 1
ATOM 1492 C CA . GLU A 1 197 ? -18.125 -2.899 16.418 1.00 98.62 197 GLU A CA 1
ATOM 1493 C C . GLU A 1 197 ? -17.529 -3.003 17.828 1.00 98.62 197 GLU A C 1
ATOM 1495 O O . GLU A 1 197 ? -18.270 -2.994 18.811 1.00 98.62 197 GLU A O 1
ATOM 1500 N N . ILE A 1 198 ? -16.198 -3.002 17.953 1.00 98.56 198 ILE A N 1
ATOM 1501 C CA . ILE A 1 198 ? -15.507 -2.989 19.252 1.00 98.56 198 ILE A CA 1
ATOM 1502 C C . ILE A 1 198 ? -15.917 -1.755 20.066 1.00 98.56 198 ILE A C 1
ATOM 1504 O O . ILE A 1 198 ? -16.256 -1.871 21.245 1.00 98.56 198 ILE A O 1
ATOM 1508 N N . ASN A 1 199 ? -15.947 -0.575 19.443 1.00 98.56 199 ASN A N 1
ATOM 1509 C CA . ASN A 1 199 ? -16.392 0.656 20.100 1.00 98.56 199 ASN A CA 1
ATOM 1510 C C . ASN A 1 199 ? -17.865 0.587 20.531 1.00 98.56 199 ASN A C 1
ATOM 1512 O O . ASN A 1 199 ? -18.226 1.104 21.589 1.00 98.56 199 ASN A O 1
ATOM 1516 N N . SER A 1 200 ? -18.723 -0.054 19.736 1.00 98.69 200 SER A N 1
ATOM 1517 C CA . SER A 1 200 ? -20.117 -0.308 20.104 1.00 98.69 200 SER A CA 1
ATOM 1518 C C . SER A 1 200 ? -20.222 -1.249 21.305 1.00 98.69 200 SER A C 1
ATOM 1520 O O . SER A 1 200 ? -21.018 -0.994 22.206 1.00 98.69 200 SER A O 1
ATOM 1522 N N . LEU A 1 201 ? -19.411 -2.308 21.357 1.00 98.69 201 LEU A N 1
ATOM 1523 C CA . LEU A 1 201 ? -19.388 -3.241 22.486 1.00 98.69 201 LEU A CA 1
ATOM 1524 C C . LEU A 1 201 ? -18.940 -2.559 23.782 1.00 98.69 201 LEU A C 1
ATOM 1526 O O . LEU A 1 201 ? -19.533 -2.817 24.826 1.00 98.69 201 LEU A O 1
ATOM 1530 N N . TYR A 1 202 ? -17.964 -1.648 23.727 1.00 98.69 202 TYR A N 1
ATOM 1531 C CA . TYR A 1 202 ? -17.591 -0.846 24.896 1.00 98.69 202 TYR A CA 1
ATOM 1532 C C . TYR A 1 202 ? -18.761 -0.016 25.433 1.00 98.69 202 TYR A C 1
ATOM 1534 O O . TYR A 1 202 ? -18.997 -0.022 26.636 1.00 98.69 202 TYR A O 1
ATOM 1542 N N . LYS A 1 203 ? -19.556 0.609 24.556 1.00 98.56 203 LYS A N 1
ATOM 1543 C CA . LYS A 1 203 ? -20.761 1.344 24.981 1.00 98.56 203 LYS A CA 1
ATOM 1544 C C . LYS A 1 203 ? -21.784 0.434 25.655 1.00 98.56 203 LYS A C 1
ATOM 1546 O O . LYS A 1 203 ? -22.327 0.793 26.689 1.00 98.56 203 LYS A O 1
ATOM 1551 N N . VAL A 1 204 ? -22.007 -0.762 25.107 1.00 98.69 204 VAL A N 1
ATOM 1552 C CA . VAL A 1 204 ? -22.913 -1.751 25.715 1.00 98.69 204 VAL A CA 1
ATOM 1553 C C . VAL A 1 204 ? -22.417 -2.180 27.099 1.00 98.69 204 VAL A C 1
ATOM 1555 O O . VAL A 1 204 ? -23.224 -2.352 28.010 1.00 98.69 204 VAL A O 1
ATOM 1558 N N . ILE A 1 205 ? -21.102 -2.337 27.280 1.00 98.75 205 ILE A N 1
ATOM 1559 C CA . ILE A 1 205 ? -20.504 -2.629 28.590 1.0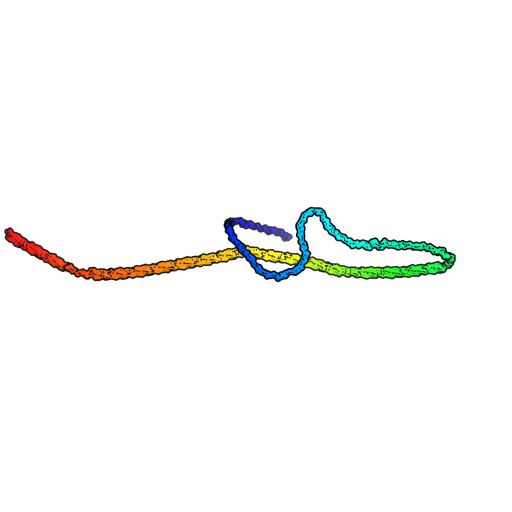0 98.75 205 ILE A CA 1
ATOM 1560 C C . ILE A 1 205 ? -20.748 -1.472 29.565 1.00 98.75 205 ILE A C 1
ATOM 1562 O O . ILE A 1 205 ? -21.134 -1.717 30.707 1.00 98.75 205 ILE A O 1
ATOM 1566 N N . ASP A 1 206 ? -20.558 -0.228 29.130 1.00 98.69 206 ASP A N 1
ATOM 1567 C CA . ASP A 1 206 ? -20.802 0.953 29.962 1.00 98.69 206 ASP A CA 1
ATOM 1568 C C . ASP A 1 206 ? -22.282 1.063 30.367 1.00 98.69 206 ASP A C 1
ATOM 1570 O O . ASP A 1 206 ? -22.582 1.233 31.549 1.00 98.69 206 ASP A O 1
ATOM 1574 N N . ASP A 1 207 ? -23.213 0.857 29.433 1.00 98.62 207 ASP A N 1
ATOM 1575 C CA . ASP A 1 207 ? -24.658 0.842 29.703 1.00 98.62 207 ASP A CA 1
ATOM 1576 C C . ASP A 1 207 ? -25.048 -0.292 30.675 1.00 98.62 207 ASP A C 1
ATOM 1578 O O . ASP A 1 207 ? -25.844 -0.103 31.603 1.00 98.62 207 ASP A O 1
ATOM 1582 N N . ALA A 1 208 ? -24.452 -1.479 30.520 1.00 98.69 208 ALA A N 1
ATOM 1583 C CA . ALA A 1 208 ? -24.641 -2.600 31.440 1.00 98.69 208 ALA A CA 1
ATOM 1584 C C . ALA A 1 208 ? -24.089 -2.297 32.846 1.00 98.69 208 ALA A C 1
ATOM 1586 O O . ALA A 1 208 ? -24.691 -2.677 33.851 1.00 98.69 208 ALA A O 1
ATOM 1587 N N . ASN A 1 209 ? -22.970 -1.578 32.942 1.00 98.69 209 ASN A N 1
ATOM 1588 C CA . ASN A 1 209 ? -22.417 -1.146 34.223 1.00 98.69 209 ASN A CA 1
ATOM 1589 C C . ASN A 1 209 ? -23.305 -0.092 34.897 1.00 98.69 209 ASN A C 1
ATOM 1591 O O . ASN A 1 209 ? -23.544 -0.190 36.099 1.00 98.69 209 ASN A O 1
ATOM 1595 N N . LEU A 1 210 ? -23.842 0.871 34.141 1.00 98.69 210 LEU A N 1
ATOM 1596 C CA . LEU A 1 210 ? -24.773 1.873 34.669 1.00 98.69 210 LEU A CA 1
ATOM 1597 C C . LEU A 1 210 ? -26.054 1.228 35.208 1.00 98.69 210 LEU A C 1
ATOM 1599 O O . LEU A 1 210 ? -26.468 1.524 36.327 1.00 98.69 210 LEU A O 1
ATOM 1603 N N . THR A 1 211 ? -26.652 0.308 34.449 1.00 98.62 211 THR A N 1
ATOM 1604 C CA . THR A 1 211 ? -27.851 -0.426 34.893 1.00 98.62 211 THR A CA 1
ATOM 1605 C C . THR A 1 211 ? -27.570 -1.310 36.105 1.00 98.62 211 THR A C 1
ATOM 1607 O O . THR A 1 211 ? -28.386 -1.371 37.023 1.00 98.62 211 THR A O 1
ATOM 1610 N N . LYS A 1 212 ? -26.396 -1.948 36.168 1.00 98.62 212 LYS A N 1
ATOM 1611 C CA . LYS A 1 212 ? -25.956 -2.678 37.360 1.00 98.62 212 LYS A CA 1
ATOM 1612 C C . LYS A 1 212 ? -25.871 -1.759 38.583 1.00 98.62 212 LYS A C 1
ATOM 1614 O O . LYS A 1 212 ? -26.400 -2.122 39.628 1.00 98.62 212 LYS A O 1
ATOM 1619 N N . MET A 1 213 ? -25.234 -0.593 38.460 1.00 98.62 213 MET A N 1
ATOM 1620 C CA . MET A 1 213 ? -25.106 0.368 39.563 1.00 98.62 213 MET A CA 1
ATOM 1621 C C . MET A 1 213 ? -26.469 0.879 40.048 1.00 98.62 213 MET A C 1
ATOM 1623 O O . MET A 1 213 ? -26.678 1.002 41.253 1.00 98.62 213 MET A O 1
ATOM 1627 N N . ASP A 1 214 ? -27.405 1.142 39.132 1.00 98.62 214 ASP A N 1
ATOM 1628 C CA . ASP A 1 214 ? -28.777 1.534 39.475 1.00 98.62 214 ASP A CA 1
ATOM 1629 C C . ASP A 1 214 ? -29.497 0.433 40.273 1.00 98.62 214 ASP A C 1
ATOM 1631 O O . ASP A 1 214 ? -30.043 0.687 41.347 1.00 98.62 214 ASP A O 1
ATOM 1635 N N . LEU A 1 215 ? -29.414 -0.822 39.819 1.00 98.62 215 LEU A N 1
ATOM 1636 C CA . LEU A 1 215 ? -29.987 -1.962 40.542 1.00 98.62 215 LEU A CA 1
ATOM 1637 C C . LEU A 1 215 ? -29.325 -2.189 41.907 1.00 98.62 215 LEU A C 1
ATOM 1639 O O . LEU A 1 215 ? -30.021 -2.472 42.881 1.00 98.62 215 LEU A O 1
ATOM 1643 N N . GLU A 1 216 ? -28.002 -2.052 42.010 1.00 98.56 216 GLU A N 1
ATOM 1644 C CA . GLU A 1 216 ? -27.282 -2.128 43.288 1.00 98.56 216 GLU A CA 1
ATOM 1645 C C . GLU A 1 216 ? -27.750 -1.030 44.257 1.00 98.56 216 GLU A C 1
ATOM 1647 O O . GLU A 1 216 ? -27.986 -1.316 45.432 1.00 98.56 216 GLU A O 1
ATOM 1652 N N . SER A 1 217 ? -27.973 0.192 43.763 1.00 98.56 217 SER A N 1
ATOM 1653 C CA . SER A 1 217 ? -28.527 1.295 44.557 1.00 98.56 217 SER A CA 1
ATOM 1654 C C . SER A 1 217 ? -29.961 1.018 45.019 1.00 98.56 217 SER A C 1
ATOM 1656 O O . SER A 1 217 ? -30.290 1.290 46.173 1.00 98.56 217 SER A O 1
ATOM 1658 N N . GLN A 1 218 ? -30.821 0.472 44.154 1.00 98.62 218 GLN A N 1
ATOM 1659 C CA . GLN A 1 218 ? -32.195 0.100 44.520 1.00 98.62 218 GLN A CA 1
ATOM 1660 C C . GLN A 1 218 ? -32.218 -1.025 45.560 1.00 98.62 218 GLN A C 1
ATOM 1662 O O . GLN A 1 218 ? -33.010 -0.985 46.500 1.00 98.62 218 GLN A O 1
ATOM 1667 N N . ILE A 1 219 ? -31.333 -2.017 45.422 1.00 98.50 219 ILE A N 1
ATOM 1668 C CA . ILE A 1 219 ? -31.176 -3.094 46.406 1.00 98.50 219 ILE A CA 1
ATOM 1669 C C . ILE A 1 219 ? -30.783 -2.519 47.764 1.00 98.50 219 ILE A C 1
ATOM 1671 O O . ILE A 1 219 ? -31.361 -2.918 48.774 1.00 98.50 219 ILE A O 1
ATOM 1675 N N . GLU A 1 220 ? -29.815 -1.605 47.806 1.00 98.44 220 GLU A N 1
ATOM 1676 C CA . GLU A 1 220 ? -29.375 -1.019 49.071 1.00 98.44 220 GLU A CA 1
ATOM 1677 C C . GLU A 1 220 ? -30.470 -0.155 49.705 1.00 98.44 220 GLU A C 1
ATOM 1679 O O . GLU A 1 220 ? -30.775 -0.335 50.881 1.00 98.44 220 GLU A O 1
ATOM 1684 N N . SER A 1 221 ? -31.169 0.658 48.911 1.00 98.50 221 SER A N 1
ATOM 1685 C CA . SER A 1 221 ? -32.331 1.427 49.374 1.00 98.50 221 SER A CA 1
ATOM 1686 C C . SER A 1 221 ? -33.433 0.532 49.959 1.00 98.50 221 SER A C 1
ATOM 1688 O O . SER A 1 221 ? -33.927 0.808 51.050 1.00 98.50 221 SER A O 1
ATOM 1690 N N . MET A 1 222 ? -33.782 -0.581 49.305 1.00 98.19 222 MET A N 1
ATOM 1691 C CA . MET A 1 222 ? -34.782 -1.520 49.834 1.00 98.19 222 MET A CA 1
ATOM 1692 C C . MET A 1 222 ? -34.324 -2.205 51.130 1.00 98.19 222 MET A C 1
ATOM 1694 O O . MET A 1 222 ? -35.142 -2.472 52.014 1.00 98.19 222 MET A O 1
ATOM 1698 N N . LYS A 1 223 ? -33.025 -2.499 51.280 1.00 98.31 223 LYS A N 1
ATOM 1699 C CA . LYS A 1 223 ? -32.488 -3.015 52.549 1.00 98.31 223 LYS A CA 1
ATOM 1700 C C . LYS A 1 223 ? -32.586 -1.971 53.654 1.00 98.31 223 LYS A C 1
ATOM 1702 O O . LYS A 1 223 ? -32.985 -2.317 54.765 1.00 98.31 223 LYS A O 1
ATOM 1707 N N . GLU A 1 224 ? -32.243 -0.718 53.365 1.00 98.12 224 GLU A N 1
ATOM 1708 C CA . GLU A 1 224 ? -32.384 0.388 54.311 1.00 98.12 224 GLU A CA 1
ATOM 1709 C C . GLU A 1 224 ? -33.843 0.524 54.762 1.00 98.12 224 GLU A C 1
ATOM 1711 O O . GLU A 1 224 ? -34.110 0.497 55.964 1.00 98.12 224 GLU A O 1
ATOM 1716 N N . GLU A 1 225 ? -34.802 0.537 53.832 1.00 97.94 225 GLU A N 1
ATOM 1717 C CA . GLU A 1 225 ? -36.237 0.560 54.148 1.00 97.94 225 GLU A CA 1
ATOM 1718 C C . GLU A 1 225 ? -36.669 -0.618 55.032 1.00 97.94 225 GLU A C 1
ATOM 1720 O O . GLU A 1 225 ? -37.384 -0.422 56.018 1.00 97.94 225 GLU A O 1
ATOM 1725 N N . LEU A 1 226 ? -36.197 -1.835 54.743 1.00 98.06 226 LEU A N 1
ATOM 1726 C CA . LEU A 1 226 ? -36.491 -3.018 55.556 1.00 98.06 226 LEU A CA 1
ATOM 1727 C C . LEU A 1 226 ? -35.947 -2.877 56.987 1.00 98.06 226 LEU A C 1
ATOM 1729 O O . LEU A 1 226 ? -36.644 -3.199 57.954 1.00 98.06 226 LEU A O 1
ATOM 1733 N N . THR A 1 227 ? -34.718 -2.375 57.141 1.00 97.62 227 THR A N 1
ATOM 1734 C CA . THR A 1 227 ? -34.128 -2.140 58.469 1.00 97.62 227 THR A CA 1
ATOM 1735 C C . THR A 1 227 ? -34.860 -1.041 59.239 1.00 97.62 227 THR A C 1
ATOM 1737 O O . THR A 1 227 ? -35.113 -1.206 60.435 1.00 97.62 227 THR A O 1
ATOM 1740 N N . LEU A 1 228 ? -35.264 0.040 58.564 1.00 97.88 228 LEU A N 1
ATOM 1741 C CA . LEU A 1 228 ? -36.061 1.117 59.149 1.00 97.88 228 LEU A CA 1
ATOM 1742 C C . LEU A 1 228 ? -37.428 0.606 59.606 1.00 97.88 228 LEU A C 1
ATOM 1744 O O . LEU A 1 228 ? -37.832 0.879 60.734 1.00 97.88 228 LEU A O 1
ATOM 1748 N N . LEU A 1 229 ? -38.112 -0.187 58.779 1.00 98.00 229 LEU A N 1
ATOM 1749 C CA . LEU A 1 229 ? -39.410 -0.764 59.121 1.00 98.00 229 LEU A CA 1
ATOM 1750 C C . LEU A 1 229 ? -39.309 -1.723 60.314 1.00 98.00 229 LEU A C 1
ATOM 1752 O O . LEU A 1 229 ? -40.137 -1.660 61.221 1.00 98.00 229 LEU A O 1
ATOM 1756 N N . SER A 1 230 ? -38.278 -2.573 60.349 1.00 97.56 230 SER A N 1
ATOM 1757 C CA . SER A 1 230 ? -38.029 -3.474 61.481 1.00 97.56 230 SER A CA 1
ATOM 1758 C C . SER A 1 230 ? -37.773 -2.702 62.775 1.00 97.56 230 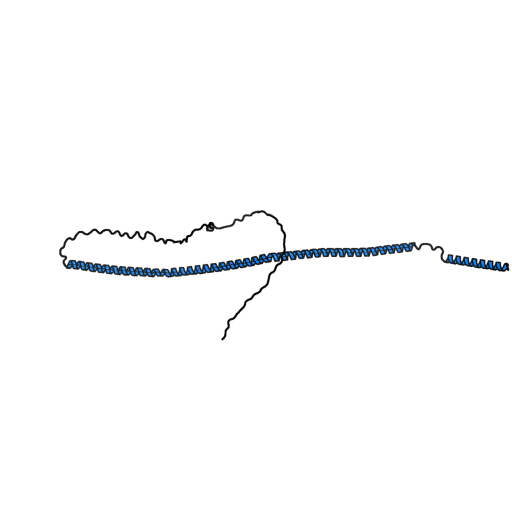SER A C 1
ATOM 1760 O O . SER A 1 230 ? -38.301 -3.072 63.823 1.00 97.56 230 SER A O 1
ATOM 1762 N N . LYS A 1 231 ? -36.977 -1.628 62.713 1.00 97.69 231 LYS A N 1
ATOM 1763 C CA . LYS A 1 231 ? -36.687 -0.781 63.872 1.00 97.69 231 LYS A CA 1
ATOM 1764 C C . LYS A 1 231 ? -37.934 -0.034 64.351 1.00 97.69 231 LYS A C 1
ATOM 1766 O O . LYS A 1 231 ? -38.208 -0.044 65.546 1.00 97.69 231 LYS A O 1
ATOM 1771 N N . ASN A 1 232 ? -38.710 0.548 63.435 1.00 97.25 232 ASN A N 1
ATOM 1772 C CA . ASN A 1 232 ? -39.974 1.212 63.762 1.00 97.25 232 ASN A CA 1
ATOM 1773 C C . ASN A 1 232 ? -40.949 0.239 64.424 1.00 97.25 232 ASN A C 1
ATOM 1775 O O . ASN A 1 232 ? -41.513 0.556 65.463 1.00 97.25 232 ASN A O 1
ATOM 1779 N N . HIS A 1 233 ? -41.089 -0.975 63.883 1.00 97.38 233 HIS A N 1
ATOM 1780 C CA . HIS A 1 233 ? -41.928 -1.999 64.496 1.00 97.38 233 HIS A CA 1
ATOM 1781 C C . HIS A 1 233 ? -41.465 -2.345 65.919 1.00 97.38 233 HIS A C 1
ATOM 1783 O O . HIS A 1 233 ? -42.285 -2.439 66.831 1.00 97.38 233 HIS A O 1
ATOM 1789 N N . GLU A 1 234 ? -40.157 -2.500 66.137 1.00 96.81 234 GLU A N 1
ATOM 1790 C CA . GLU A 1 234 ? -39.608 -2.756 67.470 1.00 96.81 234 GLU A CA 1
ATOM 1791 C C . GLU A 1 234 ? -39.883 -1.592 68.444 1.00 96.81 234 GLU A C 1
ATOM 1793 O O . GLU A 1 234 ? -40.193 -1.817 69.617 1.00 96.81 234 GLU A O 1
ATOM 1798 N N . GLU A 1 235 ? -39.786 -0.348 67.976 1.00 96.00 235 GLU A N 1
ATOM 1799 C CA . GLU A 1 235 ? -40.105 0.855 68.751 1.00 96.00 235 GLU A CA 1
ATOM 1800 C C . GLU A 1 235 ? -41.603 0.958 69.076 1.00 96.00 235 GLU A C 1
ATOM 1802 O O . GLU A 1 235 ? -41.951 1.152 70.243 1.00 96.00 235 GLU A O 1
ATOM 1807 N N . ASP A 1 236 ? -42.488 0.738 68.103 1.00 95.56 236 ASP A N 1
ATOM 1808 C CA . ASP A 1 236 ? -43.944 0.750 68.283 1.00 95.56 236 ASP A CA 1
ATOM 1809 C C . ASP A 1 236 ? -44.392 -0.323 69.279 1.00 95.56 236 ASP A C 1
ATOM 1811 O O . ASP A 1 236 ? -45.157 -0.046 70.205 1.00 95.56 236 ASP A O 1
ATOM 1815 N N . VAL A 1 237 ? -43.854 -1.541 69.159 1.00 95.81 237 VAL A N 1
ATOM 1816 C CA . VAL A 1 237 ? -44.105 -2.628 70.114 1.00 95.81 237 VAL A CA 1
ATOM 1817 C C . VAL A 1 237 ? -43.666 -2.215 71.520 1.00 95.81 237 VAL A C 1
ATOM 1819 O O . VAL A 1 237 ? -44.428 -2.386 72.474 1.00 95.81 237 VAL A O 1
ATOM 1822 N N . LYS A 1 238 ? -42.480 -1.607 71.677 1.00 94.06 238 LYS A N 1
ATOM 1823 C CA . LYS A 1 238 ? -42.020 -1.079 72.976 1.00 94.06 238 LYS A CA 1
ATOM 1824 C C . LYS A 1 238 ? -42.957 0.000 73.527 1.00 94.06 238 LYS A C 1
ATOM 1826 O O . LYS A 1 238 ? -43.170 0.038 74.739 1.00 94.06 238 LYS A O 1
ATOM 1831 N N . VAL A 1 239 ? -43.499 0.882 72.687 1.00 94.25 239 VAL A N 1
ATOM 1832 C CA . VAL A 1 239 ? -44.465 1.915 73.100 1.00 94.25 239 VAL A CA 1
ATOM 1833 C C . VAL A 1 239 ? -45.783 1.287 73.550 1.00 94.25 239 VAL A C 1
ATOM 1835 O O . VAL A 1 239 ? -46.267 1.628 74.629 1.00 94.25 239 VAL A O 1
ATOM 1838 N N . LEU A 1 240 ? -46.326 0.331 72.794 1.00 93.00 240 LEU A N 1
ATOM 1839 C CA . LEU A 1 240 ? -47.559 -0.379 73.148 1.00 93.00 240 LEU A CA 1
ATOM 1840 C C . LEU A 1 240 ? -47.417 -1.148 74.467 1.00 93.00 240 LEU A C 1
ATOM 1842 O O . LEU A 1 240 ? -48.288 -1.051 75.329 1.00 93.00 240 LEU A O 1
ATOM 1846 N N . TYR A 1 241 ? -46.295 -1.845 74.682 1.00 91.44 241 TYR A N 1
ATOM 1847 C CA . TYR A 1 241 ? -46.020 -2.502 75.965 1.00 91.44 241 TYR A CA 1
ATOM 1848 C C . TYR A 1 241 ? -45.966 -1.506 77.130 1.00 91.44 241 TYR A C 1
ATOM 1850 O O . TYR A 1 241 ? -46.495 -1.796 78.202 1.00 91.44 241 TYR A O 1
ATOM 1858 N N . LYS A 1 242 ? -45.368 -0.322 76.934 1.00 90.56 242 LYS A N 1
ATOM 1859 C CA . LYS A 1 242 ? -45.365 0.743 77.952 1.00 90.56 242 LYS A CA 1
ATOM 1860 C C . LYS A 1 242 ? -46.772 1.268 78.238 1.00 90.56 242 LYS A C 1
ATOM 1862 O O . LYS A 1 242 ? -47.096 1.485 79.400 1.00 90.56 242 LYS A O 1
ATOM 1867 N N . GLN A 1 243 ? -47.601 1.457 77.211 1.00 88.12 243 GLN A N 1
ATOM 1868 C CA . GLN A 1 243 ? -48.994 1.885 77.373 1.00 88.12 243 GLN A CA 1
ATOM 1869 C C . GLN A 1 243 ? -49.825 0.841 78.129 1.00 88.12 243 GLN A C 1
ATOM 1871 O O . GLN A 1 243 ? -50.550 1.206 79.048 1.00 88.12 243 GLN A O 1
ATOM 1876 N N . LEU A 1 244 ? -49.666 -0.448 77.812 1.00 84.69 244 LEU A N 1
ATOM 1877 C CA . LEU A 1 244 ? -50.346 -1.542 78.512 1.00 84.69 244 LEU A CA 1
ATOM 1878 C C . LEU A 1 244 ? -49.900 -1.661 79.979 1.00 84.69 244 LEU A C 1
ATOM 1880 O O . LEU A 1 244 ? -50.725 -1.863 80.866 1.00 84.69 244 LEU A O 1
ATOM 1884 N N . ALA A 1 245 ? -48.601 -1.509 80.251 1.00 78.81 245 ALA A N 1
ATOM 1885 C CA . ALA A 1 245 ? -48.088 -1.472 81.620 1.00 78.81 245 ALA A CA 1
ATOM 1886 C C . ALA A 1 245 ? -48.599 -0.243 82.399 1.00 78.81 245 ALA A C 1
ATOM 1888 O O . ALA A 1 245 ? -48.847 -0.340 83.598 1.00 78.81 245 ALA A O 1
ATOM 1889 N N . GLY A 1 246 ? -48.784 0.895 81.720 1.00 67.31 246 GLY A N 1
ATOM 1890 C CA . GLY A 1 246 ? -49.411 2.090 82.286 1.00 67.31 246 GLY A CA 1
ATOM 1891 C C . GLY A 1 246 ? -50.900 1.901 82.591 1.00 67.31 246 GLY A C 1
ATOM 1892 O O . GLY A 1 246 ? -51.340 2.297 83.664 1.00 67.31 246 GLY A O 1
ATOM 1893 N N . SER A 1 247 ? -51.662 1.239 81.710 1.00 59.72 247 SER A N 1
ATOM 1894 C CA . SER A 1 247 ? -53.100 1.005 81.917 1.00 59.72 247 SER A CA 1
ATOM 1895 C C . SER A 1 247 ? -53.389 -0.050 82.991 1.00 59.72 247 SER A C 1
ATOM 1897 O O . SER A 1 247 ? -54.347 0.091 83.744 1.00 59.72 247 SER A O 1
ATOM 1899 N N . GLN A 1 248 ? -52.550 -1.086 83.123 1.00 52.31 248 GLN A N 1
ATOM 1900 C CA . GLN A 1 248 ? -52.700 -2.095 84.185 1.00 52.31 248 GLN A CA 1
ATOM 1901 C C . GLN A 1 248 ? -52.479 -1.535 85.598 1.00 52.31 248 GLN A C 1
ATOM 1903 O O . GLN A 1 248 ? -52.970 -2.118 86.562 1.00 52.31 248 GLN A O 1
ATOM 1908 N N . LEU A 1 249 ? -51.766 -0.414 85.734 1.00 53.91 249 LEU A N 1
ATOM 1909 C CA . LEU A 1 249 ? -51.601 0.279 87.014 1.00 53.91 249 LEU A CA 1
ATOM 1910 C C . LEU A 1 249 ? -52.800 1.178 87.363 1.00 53.91 249 LEU A C 1
ATOM 1912 O O . LEU A 1 249 ? -52.976 1.503 88.532 1.00 53.91 249 LEU A O 1
ATOM 1916 N N . GLU A 1 250 ? -53.637 1.544 86.387 1.00 49.72 250 GLU A N 1
ATOM 1917 C CA . GLU A 1 250 ? -54.790 2.438 86.579 1.00 49.72 250 GLU A CA 1
ATOM 1918 C C . GLU A 1 250 ? -56.120 1.682 86.802 1.00 49.72 250 GLU A C 1
ATOM 1920 O O . GLU A 1 250 ? -57.028 2.216 87.433 1.00 49.72 250 GLU A O 1
ATOM 1925 N N . GLU A 1 251 ? -56.234 0.407 86.406 1.00 48.84 251 GLU A N 1
ATOM 1926 C CA . GLU A 1 251 ? -57.422 -0.430 86.691 1.00 48.84 251 GLU A CA 1
ATOM 1927 C C . GLU A 1 251 ? -57.385 -1.174 88.047 1.00 48.84 251 GLU A C 1
ATOM 1929 O O . GLU A 1 251 ? -58.316 -1.912 88.374 1.00 48.84 251 GLU A O 1
ATOM 1934 N N . LEU A 1 252 ? -56.350 -0.974 88.872 1.00 51.44 252 LEU A N 1
ATOM 1935 C CA . LEU A 1 252 ? -56.183 -1.653 90.171 1.00 51.44 252 LEU A CA 1
ATOM 1936 C C . LEU A 1 252 ? -56.347 -0.751 91.406 1.00 51.44 252 LEU A C 1
ATOM 1938 O O . LEU A 1 252 ? -56.090 -1.212 92.516 1.00 51.44 252 LEU A O 1
ATOM 1942 N N . ASP A 1 253 ? -56.819 0.488 91.241 1.00 48.19 253 ASP A N 1
ATOM 1943 C CA . ASP A 1 253 ? -57.167 1.379 92.363 1.00 48.19 253 ASP A CA 1
ATOM 1944 C C . ASP A 1 253 ? -58.668 1.722 92.392 1.00 48.19 253 ASP A C 1
ATOM 1946 O O . ASP A 1 253 ? -59.090 2.846 92.659 1.00 48.19 253 ASP A O 1
ATOM 1950 N N . VAL A 1 254 ? -59.512 0.724 92.111 1.00 48.00 254 VAL A N 1
ATOM 1951 C CA . VAL A 1 254 ? -60.903 0.745 92.576 1.00 48.00 254 VAL A CA 1
ATOM 1952 C C . VAL A 1 254 ? -60.913 0.050 93.938 1.00 48.00 254 VAL A C 1
ATOM 1954 O O . VAL A 1 254 ? -60.678 -1.161 93.989 1.00 48.00 254 VAL A O 1
ATOM 1957 N N . PRO A 1 255 ? -61.175 0.755 95.057 1.00 51.59 255 PRO A N 1
ATOM 1958 C CA . PRO A 1 255 ? -61.298 0.099 96.347 1.00 51.59 255 PRO A CA 1
ATOM 1959 C C . PRO A 1 255 ? -62.433 -0.919 96.243 1.00 51.59 255 PRO A C 1
ATOM 1961 O O . PRO A 1 255 ? -63.575 -0.552 95.967 1.00 51.59 255 PRO A O 1
ATOM 1964 N N . LEU A 1 256 ? -62.092 -2.200 96.416 1.00 57.31 256 LEU A N 1
ATOM 1965 C CA . LEU A 1 256 ? -63.008 -3.337 96.488 1.00 57.31 256 LEU A CA 1
ATOM 1966 C C . LEU A 1 256 ? -64.095 -3.051 97.537 1.00 57.31 256 LEU A C 1
ATOM 1968 O O . LEU A 1 256 ? -63.944 -3.340 98.723 1.00 57.31 256 LEU A O 1
ATOM 1972 N N . GLY A 1 257 ? -65.185 -2.427 97.099 1.00 57.84 257 GLY A N 1
ATOM 1973 C CA . GLY A 1 257 ? -66.369 -2.179 97.902 1.00 57.84 257 GLY A CA 1
ATOM 1974 C C . GLY A 1 257 ? -67.048 -3.504 98.222 1.00 57.84 257 GLY A C 1
ATOM 1975 O O . GLY A 1 257 ? -67.411 -4.249 97.315 1.00 57.84 257 GLY A O 1
ATOM 1976 N N . SER A 1 258 ? -67.227 -3.765 99.518 1.00 62.78 258 SER A N 1
ATOM 1977 C CA . SER A 1 258 ? -67.856 -4.951 100.117 1.00 62.78 258 SER A CA 1
ATOM 1978 C C . SER A 1 258 ? -67.212 -6.281 99.721 1.00 62.78 258 SER A C 1
ATOM 1980 O O . SER A 1 258 ? -67.566 -6.906 98.722 1.00 62.78 258 SER A O 1
ATOM 1982 N N . GLY A 1 259 ? -66.274 -6.737 100.553 1.00 74.50 259 GLY A N 1
ATOM 1983 C CA . GLY A 1 259 ? -65.736 -8.087 100.464 1.00 74.50 259 GLY A CA 1
ATOM 1984 C C . GLY A 1 259 ? -66.845 -9.137 100.571 1.00 74.50 259 GLY A C 1
ATOM 1985 O O . GLY A 1 259 ? -67.884 -8.913 101.190 1.00 74.50 259 GLY A O 1
ATOM 1986 N N . LEU A 1 260 ? -66.605 -10.306 99.977 1.00 77.38 260 LEU A N 1
ATOM 1987 C CA . LEU A 1 260 ? -67.480 -11.482 100.045 1.00 77.38 260 LEU A CA 1
ATOM 1988 C C . LEU A 1 260 ? -67.944 -11.798 101.480 1.00 77.38 260 LEU A C 1
ATOM 1990 O O . LEU A 1 260 ? -69.060 -12.269 101.668 1.00 77.38 260 LEU A O 1
ATOM 1994 N N . ASP A 1 261 ? -67.118 -11.476 102.474 1.00 81.00 261 ASP A N 1
ATOM 1995 C CA . ASP A 1 261 ? -67.421 -11.598 103.902 1.00 81.00 261 ASP A CA 1
ATOM 1996 C C . ASP A 1 261 ? -68.669 -10.802 104.326 1.00 81.00 261 ASP A C 1
ATOM 1998 O O . ASP A 1 261 ? -69.544 -11.350 104.990 1.00 81.00 261 ASP A O 1
ATOM 2002 N N . ASP A 1 262 ? -68.841 -9.562 103.855 1.00 83.06 262 ASP A N 1
ATOM 2003 C CA . ASP A 1 262 ? -70.034 -8.750 104.150 1.00 83.06 262 ASP A CA 1
ATOM 2004 C C . ASP A 1 262 ? -71.300 -9.341 103.511 1.00 83.06 262 ASP A C 1
ATOM 2006 O O . ASP A 1 262 ? -72.412 -9.210 104.035 1.00 83.06 262 ASP A O 1
ATOM 2010 N N . ILE A 1 263 ? -71.151 -9.979 102.346 1.00 82.94 263 ILE A N 1
ATOM 2011 C CA . ILE A 1 263 ? -72.252 -10.640 101.635 1.00 82.94 263 ILE A CA 1
ATOM 2012 C C . ILE A 1 263 ? -72.637 -11.930 102.368 1.00 82.94 263 ILE A C 1
ATOM 2014 O O . ILE A 1 263 ? -73.825 -12.183 102.581 1.00 82.94 263 ILE A O 1
ATOM 2018 N N . LEU A 1 264 ? -71.650 -12.720 102.794 1.00 84.81 264 LEU A N 1
ATOM 2019 C CA . LEU A 1 264 ? -71.859 -13.939 103.573 1.00 84.81 264 LEU A CA 1
ATOM 2020 C C . LEU A 1 264 ? -72.483 -13.633 104.940 1.00 84.81 264 LEU A C 1
ATOM 2022 O O . LEU A 1 264 ? -73.419 -14.328 105.341 1.00 84.81 264 LEU A O 1
ATOM 2026 N N . GLU A 1 265 ? -72.063 -12.556 105.604 1.00 88.12 265 GLU A N 1
ATOM 2027 C CA . GLU A 1 265 ? -72.640 -12.115 106.877 1.00 88.12 265 GLU A CA 1
ATOM 2028 C C . GLU A 1 265 ? -74.106 -11.680 106.711 1.00 88.12 265 GLU A C 1
ATOM 2030 O O . GLU A 1 265 ? -74.977 -12.077 107.488 1.00 88.12 265 GLU A O 1
ATOM 2035 N N . LYS A 1 266 ? -74.445 -10.958 105.633 1.00 87.81 266 LYS A N 1
ATOM 2036 C CA . LYS A 1 266 ? -75.849 -10.623 105.317 1.00 87.81 266 LYS A CA 1
ATOM 2037 C C . LYS A 1 266 ? -76.708 -11.860 105.058 1.00 87.81 266 LYS A C 1
ATOM 2039 O O . LYS A 1 266 ? -77.857 -11.898 105.504 1.00 87.81 266 LYS A O 1
ATOM 2044 N N . ILE A 1 267 ? -76.173 -12.859 104.353 1.00 88.50 267 ILE A N 1
ATOM 2045 C CA . ILE A 1 267 ? -76.872 -14.128 104.102 1.00 88.50 267 ILE A CA 1
ATOM 2046 C C . ILE A 1 267 ? -77.095 -14.870 105.424 1.00 88.50 267 ILE A C 1
ATOM 2048 O O . ILE A 1 267 ? -78.204 -15.334 105.682 1.00 88.50 267 ILE A O 1
ATOM 2052 N N . ARG A 1 268 ? -76.088 -14.925 106.300 1.00 90.56 268 ARG A N 1
ATOM 2053 C CA . ARG A 1 268 ? -76.206 -15.537 107.628 1.00 90.56 268 ARG A CA 1
ATOM 2054 C C . ARG A 1 268 ? -77.298 -14.874 108.469 1.00 90.56 268 ARG A C 1
ATOM 2056 O O . ARG A 1 268 ? -78.188 -15.569 108.956 1.00 90.56 268 ARG A O 1
ATOM 2063 N N . ILE A 1 269 ? -77.282 -13.545 108.575 1.00 90.88 269 ILE A N 1
ATOM 2064 C CA . ILE A 1 269 ? -78.290 -12.780 109.329 1.00 90.88 269 ILE A CA 1
ATOM 2065 C C . ILE A 1 269 ? -79.700 -13.006 108.755 1.00 90.88 269 ILE A C 1
ATOM 2067 O O . ILE A 1 269 ? -80.680 -13.054 109.502 1.00 90.88 269 ILE A O 1
ATOM 2071 N N . HIS A 1 270 ? -79.833 -13.152 107.432 1.00 91.31 270 HIS A N 1
ATOM 2072 C CA . HIS A 1 270 ? -81.112 -13.472 106.796 1.00 91.31 270 HIS A CA 1
ATOM 2073 C C . HIS A 1 270 ? -81.640 -14.845 107.232 1.00 91.31 270 HIS A C 1
ATOM 2075 O O . HIS A 1 270 ? -82.799 -14.953 107.630 1.00 91.31 270 HIS A O 1
ATOM 2081 N N . TRP A 1 271 ? -80.793 -15.877 107.209 1.00 92.12 271 TRP A N 1
ATOM 2082 C CA . TRP A 1 271 ? -81.181 -17.226 107.624 1.00 92.12 271 TRP A CA 1
ATOM 2083 C C . TRP A 1 271 ? -81.501 -17.321 109.115 1.00 92.12 271 TRP A C 1
ATOM 2085 O O . TRP A 1 271 ? -82.488 -17.956 109.482 1.00 92.12 271 TRP A O 1
ATOM 2095 N N . GLU A 1 272 ? -80.726 -16.661 109.977 1.00 90.38 272 GLU A N 1
ATOM 2096 C CA . GLU A 1 272 ? -81.015 -16.608 111.416 1.00 90.38 272 GLU A CA 1
ATOM 2097 C C . GLU A 1 272 ? -82.386 -15.965 111.686 1.00 90.38 272 GLU A C 1
ATOM 2099 O O . GLU A 1 272 ? -83.171 -16.484 112.482 1.00 90.38 272 GLU A O 1
ATOM 2104 N N . ARG A 1 273 ? -82.734 -14.894 110.957 1.00 91.81 273 ARG A N 1
ATOM 2105 C CA . ARG A 1 273 ? -84.052 -14.249 111.053 1.00 91.81 273 ARG A CA 1
ATOM 2106 C C . ARG A 1 273 ? -85.191 -15.165 110.603 1.00 91.81 273 ARG A C 1
ATOM 2108 O O . ARG A 1 273 ? -86.226 -15.205 111.267 1.00 91.81 273 ARG A O 1
ATOM 2115 N N . ASP A 1 274 ? -85.021 -15.881 109.495 1.00 90.44 274 ASP A N 1
ATOM 2116 C CA . ASP A 1 274 ? -86.048 -16.790 108.975 1.00 90.44 274 ASP A CA 1
ATOM 2117 C C . ASP A 1 274 ? -86.282 -17.985 109.903 1.00 90.44 274 ASP A C 1
ATOM 2119 O O . ASP A 1 274 ? -87.42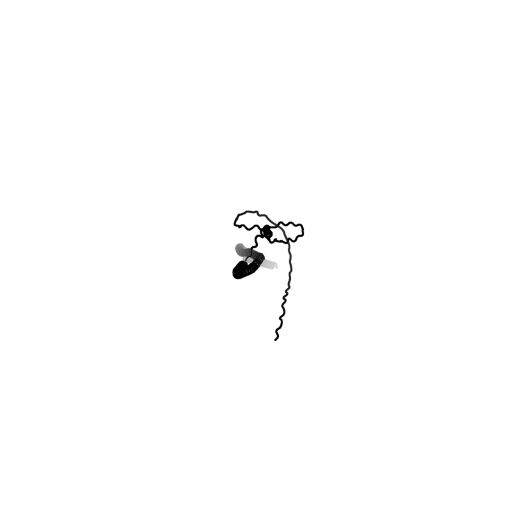9 -18.377 110.132 1.00 90.44 274 ASP A O 1
ATOM 2123 N N . ILE A 1 275 ? -85.214 -18.533 110.488 1.00 87.88 275 ILE A N 1
ATOM 2124 C CA . ILE A 1 275 ? -85.310 -19.602 111.488 1.00 87.88 275 ILE A CA 1
ATOM 2125 C C . ILE A 1 275 ? -86.046 -19.100 112.733 1.00 87.88 275 ILE A C 1
ATOM 2127 O O . ILE A 1 275 ? -86.948 -19.782 113.222 1.00 87.88 275 ILE A O 1
ATOM 2131 N N . GLU A 1 276 ? -85.712 -17.907 113.230 1.00 88.25 276 GLU A N 1
ATOM 2132 C CA . GLU A 1 276 ? -86.372 -17.336 114.408 1.00 88.25 276 GLU A CA 1
ATOM 2133 C C . GLU A 1 276 ? -87.857 -17.054 114.138 1.00 88.25 276 GLU A C 1
ATOM 2135 O O . GLU A 1 276 ? -88.717 -17.372 114.961 1.00 88.25 276 GLU A O 1
ATOM 2140 N N . LYS A 1 277 ? -88.190 -16.549 112.944 1.00 87.19 277 LYS A N 1
ATOM 2141 C CA . LYS A 1 277 ? -89.579 -16.358 112.515 1.00 87.19 277 LYS A CA 1
ATOM 2142 C C . LYS A 1 277 ? -90.334 -17.686 112.443 1.00 87.19 277 LYS A C 1
ATOM 2144 O O . LYS A 1 277 ? -91.430 -17.784 112.990 1.00 87.19 277 LYS A O 1
ATOM 2149 N N . ASN A 1 278 ? -89.741 -18.724 111.851 1.00 83.38 278 ASN A N 1
ATOM 2150 C CA . ASN A 1 278 ? -90.338 -20.060 111.793 1.00 83.38 278 ASN A CA 1
ATOM 2151 C C . ASN A 1 278 ? -90.566 -20.636 113.201 1.00 83.38 278 ASN A C 1
ATOM 2153 O O . ASN A 1 278 ? -91.627 -21.196 113.481 1.00 83.38 278 ASN A O 1
ATOM 2157 N N . ARG A 1 279 ? -89.613 -20.437 114.120 1.00 82.88 279 ARG A N 1
ATOM 2158 C CA . ARG A 1 279 ? -89.724 -20.856 115.524 1.00 82.88 279 ARG A CA 1
ATOM 2159 C C . ARG A 1 279 ? -90.831 -20.106 116.269 1.00 82.88 279 ARG A C 1
ATOM 2161 O O . ARG A 1 279 ? -91.586 -20.714 117.030 1.00 82.88 279 ARG A O 1
ATOM 2168 N N . ALA A 1 280 ? -90.959 -18.802 116.038 1.00 83.56 280 ALA A N 1
ATOM 2169 C CA . ALA A 1 280 ? -92.033 -17.993 116.603 1.00 83.56 280 ALA A CA 1
ATOM 2170 C C . ALA A 1 280 ? -93.409 -18.409 116.052 1.00 83.56 280 ALA A C 1
ATOM 2172 O O . ALA A 1 280 ? -94.361 -18.539 116.822 1.00 83.56 280 ALA A O 1
ATOM 2173 N N . GLU A 1 281 ? -93.508 -18.680 114.748 1.00 80.06 281 GLU A N 1
ATOM 2174 C CA . GLU A 1 281 ? -94.733 -19.131 114.079 1.00 80.06 281 GLU A CA 1
ATOM 2175 C C . GLU A 1 281 ? -95.151 -20.542 114.519 1.00 80.06 281 GLU A C 1
ATOM 2177 O O . GLU A 1 281 ? -96.318 -20.751 114.846 1.00 80.06 281 GLU A O 1
ATOM 2182 N N . THR A 1 282 ? -94.220 -21.496 114.637 1.00 75.56 282 THR A N 1
ATOM 2183 C CA . THR A 1 282 ? -94.504 -22.831 115.207 1.00 75.56 282 THR A CA 1
ATOM 2184 C C . THR A 1 282 ? -94.883 -22.754 116.686 1.00 75.56 282 THR A C 1
ATOM 2186 O O . THR A 1 282 ? -95.826 -23.422 117.115 1.00 75.56 282 THR A O 1
ATOM 2189 N N . GLY A 1 283 ? -94.228 -21.890 117.466 1.00 75.12 283 GLY A N 1
ATOM 2190 C CA . GLY A 1 283 ? -94.603 -21.617 118.856 1.00 75.12 283 GLY A CA 1
ATOM 2191 C C . GLY A 1 283 ? -95.952 -20.898 119.018 1.00 75.12 283 GLY A C 1
ATOM 2192 O O . GLY A 1 283 ? -96.583 -21.002 120.072 1.00 75.12 283 GLY A O 1
ATOM 2193 N N . ALA A 1 284 ? -96.415 -20.165 118.004 1.00 72.62 284 ALA A N 1
ATOM 2194 C CA . ALA A 1 284 ? -97.753 -19.575 117.963 1.00 72.62 284 ALA A CA 1
ATOM 2195 C C . ALA A 1 284 ? -98.813 -20.605 117.533 1.00 72.62 284 ALA A C 1
ATOM 2197 O O . ALA A 1 284 ? -99.865 -20.684 118.160 1.00 72.62 284 ALA A O 1
ATOM 2198 N N . LEU A 1 285 ? -98.507 -21.452 116.544 1.00 67.81 285 LEU A N 1
ATOM 2199 C CA . LEU A 1 285 ? -99.365 -22.550 116.070 1.00 67.81 285 LEU A CA 1
ATOM 2200 C C . LEU A 1 285 ? -99.619 -23.632 117.129 1.00 67.81 285 LEU A C 1
ATOM 2202 O O . LEU A 1 285 ? -100.690 -24.231 117.148 1.00 67.81 285 LEU A O 1
ATOM 2206 N N . LEU A 1 286 ? -98.660 -23.879 118.025 1.00 63.28 286 LEU A N 1
ATOM 2207 C CA . LEU A 1 286 ? -98.842 -24.780 119.170 1.00 63.28 286 LEU A CA 1
ATOM 2208 C C . LEU A 1 286 ? -99.630 -24.146 120.326 1.00 63.28 286 LEU A C 1
ATOM 2210 O O . LEU A 1 286 ? -100.079 -24.868 121.205 1.00 63.28 286 LEU A O 1
ATOM 2214 N N . ARG A 1 287 ? -99.806 -22.817 120.340 1.00 54.81 287 ARG A N 1
ATOM 2215 C CA . ARG A 1 287 ? -100.660 -22.112 121.314 1.00 54.81 287 ARG A CA 1
ATOM 2216 C C . ARG A 1 287 ? -102.110 -21.962 120.845 1.00 54.81 287 ARG A C 1
ATOM 2218 O O . ARG A 1 287 ? -102.959 -21.586 121.645 1.00 54.81 287 ARG A O 1
ATOM 2225 N N . THR A 1 288 ? -102.386 -22.232 119.569 1.00 58.16 288 THR A N 1
ATOM 2226 C CA . THR A 1 288 ? -103.726 -22.172 118.962 1.00 58.16 288 THR A CA 1
ATOM 2227 C C . THR A 1 288 ? -104.337 -23.552 118.674 1.00 58.16 288 THR A C 1
ATOM 2229 O O . THR A 1 288 ? -105.442 -23.614 118.134 1.00 58.16 288 THR A O 1
ATOM 2232 N N . LYS A 1 289 ? -103.659 -24.644 119.056 1.00 45.00 289 LYS A N 1
ATOM 2233 C CA . LYS A 1 289 ? -104.184 -26.019 119.132 1.00 45.00 289 LYS A CA 1
ATOM 2234 C C . LYS A 1 289 ? -104.351 -26.439 120.585 1.00 45.00 289 LYS A C 1
ATOM 2236 O O . LYS A 1 289 ? -105.297 -27.213 120.839 1.00 45.00 289 LYS A O 1
#

Radius of gyration: 78.1 Å; chains: 1; bounding box: 178×80×224 Å

Foldseek 3Di:
DDDDDDDDDDDDDDDDDDDDDDDDDDDDDDDDDDDDDDDDDDDDDDDDDDDDDDDDDDDDDDPDPPPPPCPDPPPPVPPPPPPDDDDDDDDPDDDDDPDPVNVVVVVVVVVVVVVVVVVVVVVVVVVVVVVVVVVVVVCVVVVVVVVVVVVVVVVVVVVVVVVVVVVVVVVVVVVVVVVVVVVCVVVVVVVVVVVVVVVVVVVVVVVVVVVVVVVVVVVVVVVVVVVVVVVVVVVVVVVVVVVVVVVVVVVPPPPPPDDVVNVVVVVVVVVVVVVVVVVVVVVVVVVVD

Organism: Leiothrix lutea (NCBI:txid36275)

pLDDT: mean 73.13, std 25.24, range [28.7, 98.75]

InterPro domains:
  IPR002957 Keratin, type I [PR01248] (173-186)
  IPR002957 Keratin, type I [PR01248] (194-217)
  IPR002957 Keratin, type I [PR01248] (248-268)
  IPR002957 Keratin, type I [PTHR23239] (36-286)
  IPR039008 Intermediate filament, rod domain [PF00038] (102-285)
  IPR039008 Intermediate filament, rod domain [PS51842] (103-289)
  IPR039008 Intermediate filament, rod domain [SM01391] (95-289)